Protein 6OX6 (pdb70)

Radius of gyration: 18.78 Å; Cα contacts (8 Å, |Δi|>4): 541; chains: 2; bounding box: 43×41×44 Å

Organism: Pseudomonas aeruginosa (strain ATCC 15692 / DSM 22644 / CIP 104116 / JCM 14847 / LMG 12228 / 1C / PRS 101 / PAO1) (NCBI:txid208964)

Solvent-accessible surface area: 13147 Å² total

B-factor: mean 42.9, std 16.37, range [13.03, 115.98]

Structure (mmCIF, N/CA/C/O backbone):
data_6OX6
#
_entry.id   6OX6
#
_cell.length_a   66.631
_cell.length_b   66.631
_cell.length_c   148.307
_cell.angle_alpha   90.000
_cell.angle_beta   90.000
_cell.angle_gamma   90.000
#
_symmetry.space_group_name_H-M   'P 43 21 2'
#
loop_
_entity.id
_entity.type
_entity.pdbx_description
1 polymer Tas1
2 polymer PA14_01140
3 non-polymer 'ACETATE ION'
4 water water
#
loop_
_atom_site.group_PDB
_atom_site.id
_atom_site.type_symbol
_atom_site.label_atom_id
_atom_site.label_alt_id
_atom_site.label_comp_id
_atom_site.label_asym_id
_atom_site.label_entity_id
_atom_site.label_seq_id
_atom_site.pdbx_PDB_ins_code
_atom_site.Cartn_x
_atom_site.Cartn_y
_atom_site.Cartn_z
_atom_site.occupancy
_atom_site.B_iso_or_equiv
_atom_site.auth_seq_id
_atom_site.auth_comp_id
_atom_site.auth_asym_id
_atom_site.auth_atom_id
_atom_site.pdbx_PDB_model_num
ATOM 1 N N . THR A 1 243 ? 15.43300 56.09300 84.19300 1.000 91.97950 243 THR A N 1
ATOM 2 C CA . THR A 1 243 ? 16.79200 55.76200 83.77300 1.000 90.74375 243 THR A CA 1
ATOM 3 C C . THR A 1 243 ? 17.09300 54.25700 83.88800 1.000 88.23670 243 THR A C 1
ATOM 4 O O . THR A 1 243 ? 17.04700 53.68700 84.97200 1.000 87.88473 243 THR A O 1
ATOM 8 N N . GLN A 1 244 ? 17.33900 53.61300 82.75500 1.000 87.07586 244 GLN A N 1
ATOM 9 C CA . GLN A 1 244 ? 17.52800 52.16400 82.73400 1.000 86.01626 244 GLN A CA 1
ATOM 10 C C . GLN A 1 244 ? 18.86300 51.56600 83.17600 1.000 80.55689 244 GLN A C 1
ATOM 11 O O . GLN A 1 244 ? 19.90100 51.80500 82.55800 1.000 82.26638 244 GLN A O 1
ATOM 17 N N . VAL A 1 245 ? 18.82000 50.78500 84.25400 1.000 74.50880 245 VAL A N 1
ATOM 18 C CA . VAL A 1 245 ? 20.01000 50.06000 84.72000 1.000 70.79552 245 VAL A CA 1
ATOM 19 C C . VAL A 1 245 ? 20.51100 49.17000 83.58600 1.000 70.35053 245 VAL A C 1
ATOM 20 O O . VAL A 1 245 ? 19.69200 48.50400 82.92600 1.000 71.86365 245 VAL A O 1
ATOM 24 N N . PRO A 1 246 ? 21.80200 49.15600 83.27000 1.000 67.97138 246 PRO A N 1
ATOM 25 C CA . PRO A 1 246 ? 22.27300 48.28100 82.19200 1.000 64.44709 246 PRO A CA 1
ATOM 26 C C . PRO A 1 246 ? 22.39300 46.84700 82.68100 1.000 60.38230 246 PRO A C 1
ATOM 27 O O . PRO A 1 246 ? 22.61500 46.58100 83.86200 1.000 59.74359 246 PRO A O 1
ATOM 31 N N . LYS A 1 247 ? 22.21700 45.91600 81.74600 1.000 60.03500 247 LYS A N 1
ATOM 32 C CA . LYS A 1 247 ? 22.30900 44.50200 82.08400 1.000 61.15829 247 LYS A CA 1
ATOM 33 C C . LYS A 1 247 ? 23.71700 44.17300 82.55900 1.000 58.70906 247 LYS A C 1
ATOM 34 O O . LYS A 1 247 ? 24.70400 44.54100 81.91700 1.000 61.28988 247 LYS A O 1
ATOM 40 N N . GLY A 1 248 ? 23.81400 43.48000 83.68400 1.000 53.53168 248 GLY A N 1
ATOM 41 C CA . GLY A 1 248 ? 25.11000 43.17000 84.24200 1.000 52.97894 248 GLY A CA 1
ATOM 42 C C . GLY A 1 248 ? 25.81300 44.34000 84.88700 1.000 52.01209 248 GLY A C 1
ATOM 43 O O . GLY A 1 248 ? 26.98900 44.21200 85.24600 1.000 50.96793 248 GLY A O 1
ATOM 44 N N . PHE A 1 249 ? 25.11500 45.46000 85.09100 1.000 52.65401 249 PHE A N 1
ATOM 45 C CA . PHE A 1 249 ? 25.77100 46.66600 85.58700 1.000 51.81704 249 PHE A CA 1
ATOM 46 C C . PHE A 1 249 ? 26.41100 46.44800 86.94400 1.000 52.70373 249 PHE A C 1
ATOM 47 O O . PHE A 1 249 ? 27.58000 46.79200 87.15000 1.000 48.81716 249 PHE A O 1
ATOM 55 N N . GLU A 1 250 ? 25.64900 45.89100 87.89800 1.000 57.57126 250 GLU A N 1
ATOM 56 C CA A GLU A 1 250 ? 26.16000 45.77000 89.26000 0.500 55.61542 250 GLU A CA 1
ATOM 57 C CA B GLU A 1 250 ? 26.14600 45.76100 89.26300 0.500 55.63013 250 GLU A CA 1
ATOM 58 C C . GLU A 1 250 ? 27.31700 44.79100 89.34000 1.000 55.35227 250 GLU A C 1
ATOM 59 O O . GLU A 1 250 ? 28.23600 44.98400 90.14400 1.000 54.15112 250 GLU A O 1
ATOM 70 N N . LYS A 1 251 ? 27.30000 43.74200 88.52000 1.000 57.66307 251 LYS A N 1
ATOM 71 C CA . LYS A 1 251 ? 28.43700 42.83400 88.49300 1.000 58.89084 251 LYS A CA 1
ATOM 72 C C . LYS A 1 251 ? 29.71500 43.57100 88.09600 1.000 58.94068 251 LYS A C 1
ATOM 73 O O . LYS A 1 251 ? 30.76900 43.37200 88.70700 1.000 58.69844 251 LYS A O 1
ATOM 79 N N . VAL A 1 252 ? 29.64500 44.44300 87.08900 1.000 58.21700 252 VAL A N 1
ATOM 80 C CA . VAL A 1 252 ? 30.83500 45.20300 86.71900 1.000 48.10082 252 VAL A CA 1
ATOM 81 C C . VAL A 1 252 ? 31.17500 46.22100 87.80000 1.000 52.57676 252 VAL A C 1
ATOM 82 O O . VAL A 1 252 ? 32.33300 46.33300 88.22500 1.000 53.62889 252 VAL A O 1
ATOM 86 N N . TYR A 1 253 ? 30.16900 46.96000 88.28100 1.000 50.49707 253 TYR A N 1
ATOM 87 C CA . TYR A 1 253 ? 30.41800 48.04700 89.23000 1.000 51.05872 253 TYR A CA 1
ATOM 88 C C . TYR A 1 253 ? 31.15300 47.57500 90.48300 1.000 52.65052 253 TYR A C 1
ATOM 89 O O . TYR A 1 253 ? 31.96800 48.32700 91.03600 1.000 50.60591 253 TYR A O 1
ATOM 98 N N . GLY A 1 254 ? 30.91400 46.32900 90.92600 1.000 53.97445 254 GLY A N 1
ATOM 99 C CA . GLY A 1 254 ? 31.50100 45.85700 92.16900 1.000 50.90702 254 GLY A CA 1
ATOM 100 C C . GLY A 1 254 ? 32.98500 45.56200 92.09400 1.000 55.20321 254 GLY A C 1
ATOM 101 O O . GLY A 1 254 ? 33.64600 45.46200 93.14000 1.000 49.12044 254 GLY A O 1
ATOM 102 N N . LYS A 1 255 ? 33.53100 45.42000 90.88200 1.000 49.17454 255 LYS A N 1
ATOM 103 C CA . LYS A 1 255 ? 34.97400 45.26700 90.77700 1.000 52.32590 255 LYS A CA 1
ATOM 104 C C . LYS A 1 255 ? 35.70600 46.60100 90.80200 1.000 51.03232 255 LYS A C 1
ATOM 105 O O . LYS A 1 255 ? 36.94400 46.61400 90.82800 1.000 52.34675 255 LYS A O 1
ATOM 111 N N . ALA A 1 256 ? 34.98500 47.71500 90.81500 1.000 52.55314 256 ALA A N 1
ATOM 112 C CA . ALA A 1 256 ? 35.61900 49.02200 90.63800 1.000 51.08774 256 ALA A CA 1
ATOM 113 C C . ALA A 1 256 ? 36.51600 49.39100 91.82100 1.000 51.37576 256 ALA A C 1
ATOM 114 O O . ALA A 1 256 ? 37.63300 49.88300 91.60000 1.000 49.10181 256 ALA A O 1
ATOM 116 N N . PRO A 1 257 ? 36.09900 49.15500 93.08500 1.000 54.30620 257 PRO A N 1
ATOM 117 C CA . PRO A 1 257 ? 37.04500 49.36100 94.20000 1.000 51.61529 257 PRO A CA 1
ATOM 118 C C . PRO A 1 257 ? 38.34600 48.57800 94.06700 1.000 50.55509 257 PRO A C 1
ATOM 119 O O . PRO A 1 257 ? 39.42200 49.13100 94.32700 1.000 49.27962 257 PRO A O 1
ATOM 123 N N . ALA A 1 258 ? 38.28800 47.30700 93.66300 1.000 52.47492 258 ALA A N 1
ATOM 124 C CA . ALA A 1 258 ? 39.52500 46.55200 93.49300 1.000 54.54724 258 ALA A CA 1
ATOM 125 C C . ALA A 1 258 ? 40.33100 47.06400 92.30200 1.000 56.12312 258 ALA A C 1
ATOM 126 O O . ALA A 1 258 ? 41.56900 47.06100 92.33500 1.000 57.22166 258 ALA A O 1
ATOM 128 N N . ALA A 1 259 ? 39.65700 47.47800 91.22500 1.000 55.41212 259 ALA A N 1
ATOM 129 C CA . ALA A 1 259 ? 40.40800 48.05200 90.11000 1.000 55.71403 259 ALA A CA 1
ATOM 130 C C . ALA A 1 259 ? 41.06300 49.36100 90.53000 1.000 46.23961 259 ALA A C 1
ATOM 131 O O . ALA A 1 259 ? 42.22700 49.62100 90.19200 1.000 46.08102 259 ALA A O 1
ATOM 133 N N . LYS A 1 260 ? 40.35800 50.15400 91.34500 1.000 52.63006 260 LYS A N 1
ATOM 134 C CA . LYS A 1 260 ? 40.92500 51.40700 91.83100 1.000 46.36308 260 LYS A CA 1
ATOM 135 C C . LYS A 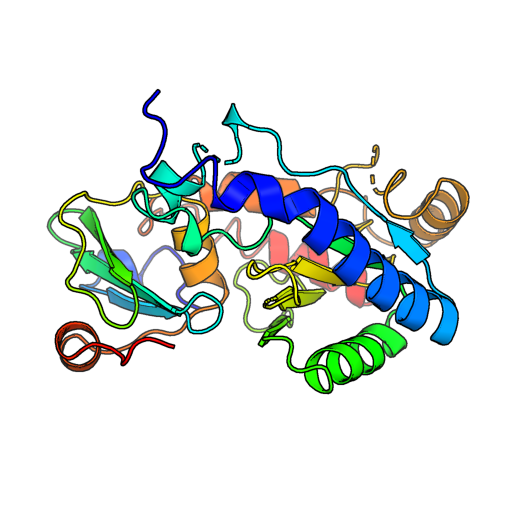1 260 ? 42.20800 51.15400 92.60800 1.000 49.92016 260 LYS A C 1
ATOM 136 O O . LYS A 1 260 ? 43.26000 51.73000 92.30300 1.000 46.68399 260 LYS A O 1
ATOM 142 N N . ALA A 1 261 ? 42.14800 50.25500 93.60000 1.000 49.85531 261 ALA A N 1
ATOM 143 C CA . ALA A 1 261 ? 43.33600 49.93100 94.37700 1.000 50.81282 261 ALA A CA 1
ATOM 144 C C . ALA A 1 261 ? 44.47400 49.51200 93.46600 1.000 50.50687 261 ALA A C 1
ATOM 145 O O . ALA A 1 261 ? 45.61900 49.94100 93.64400 1.000 53.03729 261 ALA A O 1
ATOM 147 N N . GLU A 1 262 ? 44.17000 48.69500 92.45900 1.000 47.67970 262 GLU A N 1
ATOM 148 C CA . GLU A 1 262 ? 45.21000 48.22800 91.55600 1.000 50.20921 262 GLU A CA 1
ATOM 149 C C . GLU A 1 262 ? 45.81700 49.37600 90.74900 1.000 50.41224 262 GLU A C 1
ATOM 150 O O . GLU A 1 262 ? 47.04300 49.53200 90.70600 1.000 49.81962 262 GLU A O 1
ATOM 156 N N . ILE A 1 263 ? 44.98400 50.19500 90.09200 1.000 49.87671 263 ILE A N 1
ATOM 157 C CA . ILE A 1 263 ? 45.58600 51.25500 89.28600 1.000 45.62246 263 ILE A CA 1
ATOM 158 C C . ILE A 1 263 ? 46.22000 52.32100 90.18000 1.000 53.40608 263 ILE A C 1
ATOM 159 O O . ILE A 1 263 ? 47.23200 52.93400 89.80200 1.000 49.43217 263 ILE A O 1
ATOM 164 N N . ASP A 1 264 ? 45.66000 52.55300 91.37800 1.000 52.72282 264 ASP A N 1
ATOM 165 C CA . ASP A 1 264 ? 46.27500 53.51200 92.29900 1.000 54.29597 264 ASP A CA 1
ATOM 166 C C . ASP A 1 264 ? 47.63300 53.03200 92.80000 1.000 51.66924 264 ASP A C 1
ATOM 167 O O . ASP A 1 264 ? 48.54300 53.84700 92.99600 1.000 49.34885 264 ASP A O 1
ATOM 172 N N . ALA A 1 265 ? 47.80200 51.72300 92.99900 1.000 51.73692 265 ALA A N 1
ATOM 173 C CA . ALA A 1 265 ? 49.10300 51.21700 93.42100 1.000 55.32947 265 ALA A CA 1
ATOM 174 C C . ALA A 1 265 ? 50.15800 51.44300 92.33800 1.000 55.75435 265 ALA A C 1
ATOM 175 O O . ALA A 1 265 ? 51.24700 51.96200 92.61600 1.000 57.99680 265 ALA A O 1
ATOM 177 N N . VAL A 1 266 ? 49.84500 51.09200 91.08300 1.000 53.00834 266 VAL A N 1
ATOM 178 C CA . VAL A 1 266 ? 50.82800 51.29000 90.01800 1.000 51.45877 266 VAL A CA 1
ATOM 179 C C . VAL A 1 266 ? 51.03900 52.77900 89.74600 1.000 50.20087 266 VAL A C 1
ATOM 180 O O . VAL A 1 266 ? 52.16400 53.22400 89.48300 1.000 46.97251 266 VAL A O 1
ATOM 184 N N . ALA A 1 267 ? 49.97000 53.57500 89.80800 1.000 49.61835 267 ALA A N 1
ATOM 185 C CA . ALA A 1 267 ? 50.13600 55.01100 89.62000 1.000 50.26210 267 ALA A CA 1
ATOM 186 C C . ALA A 1 267 ? 51.12500 55.59200 90.63100 1.000 51.15492 267 ALA A C 1
ATOM 187 O O . ALA A 1 267 ? 52.05800 56.31900 90.25300 1.000 50.71496 267 ALA A O 1
ATOM 189 N N . ASP A 1 268 ? 50.96100 55.27900 91.92200 1.000 53.34688 268 ASP A N 1
ATOM 190 C CA . ASP A 1 268 ? 51.84500 55.94600 92.87800 1.000 58.99148 268 ASP A CA 1
ATOM 191 C C . ASP A 1 268 ? 53.26200 55.39600 92.82400 1.000 55.51011 268 ASP A C 1
ATOM 192 O O . ASP A 1 268 ? 54.21700 56.15300 93.04700 1.000 55.52109 268 ASP A O 1
ATOM 197 N N . GLY A 1 269 ? 53.42400 54.12000 92.47500 1.000 56.04801 269 GLY A N 1
ATOM 198 C CA . GLY A 1 269 ? 54.73200 53.61700 92.11100 1.000 55.87255 269 GLY A CA 1
ATOM 199 C C . GLY A 1 269 ? 55.38400 54.50000 91.06900 1.000 53.30459 269 GLY A C 1
ATOM 200 O O . GLY A 1 269 ? 56.41400 55.13200 91.33000 1.000 54.71335 269 GLY A O 1
ATOM 201 N N . LEU A 1 270 ? 54.77200 54.58300 89.88600 1.000 51.60287 270 LEU A N 1
ATOM 202 C CA . LEU A 1 270 ? 55.38700 55.34700 88.80900 1.000 51.17785 270 LEU A CA 1
ATOM 203 C C . LEU A 1 270 ? 55.49200 56.82400 89.14700 1.000 48.96396 270 LEU A C 1
ATOM 204 O O . LEU A 1 270 ? 56.45000 57.48500 88.72200 1.000 49.92034 270 LEU A O 1
ATOM 209 N N . ALA A 1 271 ? 54.51900 57.37400 89.88100 1.000 48.37312 271 ALA A N 1
ATOM 210 C CA . ALA A 1 271 ? 54.60600 58.79500 90.21100 1.000 53.50450 271 ALA A CA 1
ATOM 211 C C . ALA A 1 271 ? 55.78800 59.06300 91.13000 1.000 55.44087 271 ALA A C 1
ATOM 212 O O . ALA A 1 271 ? 56.61300 59.94400 90.86300 1.000 55.35607 271 ALA A O 1
ATOM 214 N N . ALA A 1 272 ? 55.90100 58.28600 92.20900 1.000 60.42636 272 ALA A N 1
ATOM 215 C CA . ALA A 1 272 ? 57.01300 58.46200 93.13500 1.000 61.12311 272 ALA A CA 1
ATOM 216 C C . ALA A 1 272 ? 58.36300 58.08900 92.52400 1.000 59.80295 272 ALA A C 1
ATOM 217 O O . ALA A 1 272 ? 59.39200 58.47400 93.07900 1.000 62.05903 272 ALA A O 1
ATOM 219 N N . LYS A 1 273 ? 58.37800 57.38900 91.38600 1.000 62.73570 273 LYS A N 1
ATOM 220 C CA . LYS A 1 273 ? 59.62200 57.06700 90.68700 1.000 64.47994 273 LYS A CA 1
ATOM 221 C C . LYS A 1 273 ? 60.24900 58.29000 90.02100 1.000 63.94145 273 LYS A C 1
ATOM 222 O O . LYS A 1 273 ? 61.47700 58.44900 90.03800 1.000 62.41814 273 LYS A O 1
ATOM 228 N N . HIS A 1 274 ? 59.43500 59.15200 89.39700 1.000 63.19528 274 HIS A N 1
ATOM 229 C CA . HIS A 1 274 ? 59.94700 60.24200 88.57500 1.000 63.25652 274 HIS A CA 1
ATOM 230 C C . HIS A 1 274 ? 59.70000 61.60700 89.18700 1.000 65.83786 274 HIS A C 1
ATOM 231 O O . HIS A 1 274 ? 59.76200 62.61900 88.47500 1.000 66.79162 274 HIS A O 1
ATOM 238 N N . GLY A 1 275 ? 59.40000 61.65300 90.47900 1.000 65.07043 275 GLY A N 1
ATOM 239 C CA . GLY A 1 275 ? 59.28700 62.91900 91.16900 1.000 67.07896 275 GLY A CA 1
ATOM 240 C C . GLY A 1 275 ? 57.94900 63.59500 91.01600 1.000 65.39063 275 GLY A C 1
ATOM 241 O O . GLY A 1 275 ? 57.88000 64.82500 91.06100 1.000 68.30509 275 GLY A O 1
ATOM 242 N N . GLY A 1 276 ? 56.87800 62.82600 90.84700 1.000 62.05640 276 GLY A N 1
ATOM 243 C CA . GLY A 1 276 ? 55.58000 63.41100 90.60000 1.000 60.87299 276 GLY A CA 1
ATOM 244 C C . GLY A 1 276 ? 54.51600 63.08600 91.62200 1.000 60.72924 276 GLY A C 1
ATOM 245 O O . GLY A 1 276 ? 54.81200 62.64900 92.73700 1.000 62.68596 276 GLY A O 1
ATOM 246 N N . ARG A 1 277 ? 53.26800 63.35900 91.26800 1.000 58.61221 277 ARG A N 1
ATOM 247 C CA . ARG A 1 277 ? 52.16200 63.11400 92.17900 1.000 59.78162 277 ARG A CA 1
ATOM 248 C C . ARG A 1 277 ? 51.02900 62.37500 91.49200 1.000 52.70076 277 ARG A C 1
ATOM 249 O O . ARG A 1 277 ? 50.93300 62.35700 90.26500 1.000 48.23158 277 ARG A O 1
ATOM 257 N N . VAL A 1 278 ? 50.18000 61.73600 92.29000 1.000 50.65054 278 VAL A N 1
ATOM 258 C CA . VAL A 1 278 ? 49.05800 60.97700 91.75200 1.000 49.05825 278 VAL A CA 1
ATOM 259 C C . VAL A 1 278 ? 47.85600 61.67600 92.37100 1.000 52.33644 278 VAL A C 1
ATOM 260 O O . VAL A 1 278 ? 47.77000 61.82700 93.59000 1.000 53.34500 278 VAL A O 1
ATOM 264 N N . ALA A 1 279 ? 46.92800 62.10200 91.52100 1.000 51.41765 279 ALA A N 1
ATOM 265 C CA . ALA A 1 279 ? 45.62700 62.58700 91.95400 1.000 49.15398 279 ALA A CA 1
ATOM 266 C C . ALA A 1 279 ? 44.68400 61.39800 91.84600 1.000 47.99943 279 ALA A C 1
ATOM 267 O O . ALA A 1 279 ? 44.25600 61.02400 90.74900 1.000 46.09659 279 ALA A O 1
ATOM 269 N N . LYS A 1 280 ? 44.40600 60.77300 92.98700 1.000 53.82437 280 LYS A N 1
ATOM 270 C CA . LYS A 1 280 ? 43.44900 59.68300 93.04600 1.000 49.37033 280 LYS A CA 1
ATOM 271 C C . LYS A 1 280 ? 42.04100 60.25100 93.11500 1.000 49.54278 280 LYS A C 1
ATOM 272 O O . LYS A 1 280 ? 41.83000 61.37500 93.56300 1.000 66.19301 280 LYS A O 1
ATOM 278 N N . ALA A 1 281 ? 41.07500 59.46500 92.67400 1.000 48.61716 281 ALA A N 1
ATOM 279 C CA . ALA A 1 281 ? 39.68900 59.89600 92.60400 1.000 58.54452 281 ALA A CA 1
ATOM 280 C C . ALA A 1 281 ? 38.81200 58.74700 93.07200 1.000 56.42701 281 ALA A C 1
ATOM 281 O O . ALA A 1 281 ? 39.22300 57.58800 93.00300 1.000 53.32692 281 ALA A O 1
ATOM 283 N N . PRO A 1 282 ? 37.59800 59.03300 93.54200 1.000 56.33992 282 PRO A N 1
ATOM 284 C CA . PRO A 1 282 ? 36.68200 57.94500 93.90200 1.000 55.90120 282 PRO A CA 1
ATOM 285 C C . PRO A 1 282 ? 36.12900 57.26600 92.65300 1.000 53.63520 282 PRO A C 1
ATOM 286 O O . PRO A 1 282 ? 36.29900 57.72600 91.51900 1.000 47.91145 282 PRO A O 1
ATOM 290 N N . ILE A 1 283 ? 35.44700 56.14700 92.89400 1.000 49.85088 283 ILE A N 1
ATOM 291 C CA . ILE A 1 283 ? 34.78500 55.39600 91.83600 1.000 60.42120 283 ILE A CA 1
ATOM 292 C C . ILE A 1 283 ? 33.73100 56.27600 91.17700 1.000 52.02876 283 ILE A C 1
ATOM 293 O O . ILE A 1 283 ? 33.09100 57.10000 91.83800 1.000 49.82618 283 ILE A O 1
ATOM 298 N N . LYS A 1 284 ? 33.56700 56.13800 89.86000 1.000 48.40883 284 LYS A N 1
ATOM 299 C CA . LYS A 1 284 ? 32.55400 56.92700 89.16600 1.000 52.32122 284 LYS A CA 1
ATOM 300 C C . LYS A 1 284 ? 31.20100 56.73800 89.84100 1.000 58.33856 284 LYS A C 1
ATOM 301 O O . LYS A 1 284 ? 30.83700 55.62500 90.21900 1.000 47.54787 284 LYS A O 1
ATOM 307 N N . SER A 1 285 ? 30.45600 57.83100 90.00500 1.000 47.47372 285 SER A N 1
ATOM 308 C CA . SER A 1 285 ? 29.16100 57.72400 90.66700 1.000 52.65982 285 SER A CA 1
ATOM 309 C C . SER A 1 285 ? 28.21800 56.86000 89.84800 1.000 51.27150 285 SER A C 1
ATOM 310 O O . SER A 1 285 ? 28.30900 56.79800 88.61400 1.000 46.71431 285 SER A O 1
ATOM 313 N N . ARG A 1 286 ? 27.28100 56.22300 90.55800 1.000 50.56749 286 ARG A N 1
ATOM 314 C CA . ARG A 1 286 ? 26.38300 55.23800 89.96600 1.000 50.38263 286 ARG A CA 1
ATOM 315 C C . ARG A 1 286 ? 25.60000 55.81300 88.78600 1.000 49.16698 286 ARG A C 1
ATOM 316 O O . ARG A 1 286 ? 25.63300 55.25900 87.68200 1.000 47.53619 286 ARG A O 1
ATOM 324 N N . GLU A 1 287 ? 24.86900 56.91400 89.01000 1.000 50.19077 287 GLU A N 1
ATOM 325 C CA . GLU A 1 287 ? 24.02000 57.46800 87.95500 1.000 53.36967 287 GLU A CA 1
ATOM 326 C C . GLU A 1 287 ? 24.83800 57.85700 86.73900 1.000 51.01172 287 GLU A C 1
ATOM 327 O O . GLU A 1 287 ? 24.41500 57.64300 85.59500 1.000 53.05516 287 GLU A O 1
ATOM 333 N N . ARG A 1 288 ? 25.99800 58.46200 86.96300 1.000 46.34177 288 ARG A N 1
ATOM 334 C CA . ARG A 1 288 ? 26.79200 58.91500 85.83100 1.000 45.28394 288 ARG A CA 1
ATOM 335 C C . ARG A 1 288 ? 27.38700 57.72500 85.09600 1.000 46.44574 288 ARG A C 1
ATOM 336 O O . ARG A 1 288 ? 27.41100 57.70100 83.86000 1.000 43.77413 288 ARG A O 1
ATOM 344 N N . ALA A 1 289 ? 27.84000 56.72100 85.84900 1.000 43.25589 289 ALA A N 1
ATOM 345 C CA . ALA A 1 289 ? 28.35100 55.50000 85.24800 1.000 45.61354 289 ALA A CA 1
ATOM 346 C C . ALA A 1 289 ? 27.29200 54.86900 84.36000 1.000 47.14243 289 ALA A C 1
ATOM 347 O O . ALA A 1 289 ? 27.56800 54.50100 83.21700 1.000 44.94813 289 ALA A O 1
ATOM 357 N N . GLN A 1 291 ? 24.60700 56.34000 82.98900 1.000 42.56682 291 GLN A N 1
ATOM 358 C CA . GLN A 1 291 ? 24.29900 57.22600 81.87500 1.000 45.05562 291 GLN A CA 1
ATOM 359 C C . GLN A 1 291 ? 25.37600 57.10800 80.80100 1.000 40.94367 291 GLN A C 1
ATOM 360 O O . GLN A 1 291 ? 25.07500 57.10800 79.60700 1.000 39.13982 291 GLN A O 1
ATOM 366 N N . LYS A 1 292 ? 26.63200 57.00800 81.22900 1.000 39.23115 292 LYS A N 1
ATOM 367 C CA . LYS A 1 292 ? 27.74900 56.88100 80.28700 1.000 37.97216 292 LYS A CA 1
ATOM 368 C C . LYS A 1 292 ? 27.73900 55.52100 79.59000 1.000 37.21556 292 LYS A C 1
ATOM 369 O O . LYS A 1 292 ? 27.98700 55.43000 78.37700 1.000 38.99234 292 LYS A O 1
ATOM 375 N N . ILE A 1 293 ? 27.44400 54.45000 80.32900 1.000 38.12472 293 ILE A N 1
ATOM 376 C CA . ILE A 1 293 ? 27.30100 53.13400 79.69900 1.000 38.57643 293 ILE A CA 1
ATOM 377 C C . ILE A 1 293 ? 26.19100 53.15000 78.66200 1.000 38.14078 293 ILE A C 1
ATOM 378 O O . ILE A 1 293 ? 26.34400 52.60600 77.56000 1.000 37.55514 293 ILE A O 1
ATOM 383 N N . ASN A 1 294 ? 25.03800 53.73300 79.01500 1.000 39.09701 294 ASN A N 1
ATOM 384 C CA . ASN A 1 294 ? 23.90600 53.74800 78.09600 1.000 39.43097 294 ASN A CA 1
ATOM 385 C C . ASN A 1 294 ? 24.15700 54.63400 76.87500 1.000 49.26383 294 ASN A C 1
ATOM 386 O O . ASN A 1 294 ? 23.73400 54.28400 75.76500 1.000 45.63007 294 ASN A O 1
ATOM 391 N N . ASN A 1 295 ? 24.81400 55.79200 77.05300 1.000 37.74923 295 ASN A N 1
ATOM 392 C CA . ASN A 1 295 ? 24.99200 56.74500 75.96000 1.000 41.46629 295 ASN A CA 1
ATOM 393 C C . ASN A 1 295 ? 26.22400 56.45600 75.10900 1.000 41.98101 295 ASN A C 1
ATOM 394 O O . ASN A 1 295 ? 26.12300 56.36600 73.88200 1.000 40.81173 295 ASN A O 1
ATOM 399 N N . ASP A 1 296 ? 27.39900 56.37300 75.73400 1.000 35.24068 296 ASP A N 1
ATOM 400 C CA . ASP A 1 296 ? 28.59900 56.08600 74.96100 1.000 34.27265 296 ASP A CA 1
ATOM 401 C C . ASP A 1 296 ? 28.63000 54.65400 74.46200 1.000 35.83359 296 ASP A C 1
ATOM 402 O O . ASP A 1 296 ? 29.06600 54.39700 73.32900 1.000 34.81041 296 ASP A O 1
ATOM 407 N N . TYR A 1 297 ? 28.20100 53.70800 75.29800 1.000 33.62906 297 TYR A N 1
ATOM 408 C CA . TYR A 1 297 ? 28.47000 52.30700 75.03800 1.000 30.91441 297 TYR A CA 1
ATOM 409 C C . TYR A 1 297 ? 27.21500 51.50300 74.76300 1.000 31.80314 297 TYR A C 1
ATOM 410 O O . TYR A 1 297 ? 27.27800 50.26500 74.77700 1.000 32.49139 297 TYR A O 1
ATOM 419 N N . LYS A 1 298 ? 26.09100 52.17400 74.50800 1.000 32.66890 298 LYS A N 1
ATOM 420 C CA . LYS A 1 298 ? 24.82800 51.53900 74.10500 1.000 33.84321 298 LYS A CA 1
ATOM 421 C C . LYS A 1 298 ? 24.39900 50.43200 75.06400 1.000 35.59161 298 LYS A C 1
ATOM 422 O O . LYS A 1 298 ? 23.86200 49.40700 74.64700 1.000 39.42217 298 LYS A O 1
ATOM 428 N N . GLY A 1 299 ? 24.64300 50.63900 76.35900 1.000 35.08360 299 GLY A N 1
ATOM 429 C CA . GLY A 1 299 ? 24.13800 49.76900 77.40400 1.000 41.63186 299 GLY A CA 1
ATOM 430 C C . GLY A 1 299 ? 25.02400 48.60300 77.78900 1.000 43.79166 299 GLY A C 1
ATOM 431 O O . GLY A 1 299 ? 24.63400 47.81000 78.66200 1.000 46.29473 299 GLY A O 1
ATOM 432 N N . ASP A 1 300 ? 26.19900 48.45800 77.17500 1.000 41.67776 300 ASP A N 1
ATOM 433 C CA . ASP A 1 300 ? 27.11300 47.39800 77.57200 1.000 44.02057 300 ASP A CA 1
ATOM 434 C C . ASP A 1 300 ? 28.01300 47.91900 78.67300 1.000 42.37946 300 ASP A C 1
ATOM 435 O O . ASP A 1 300 ? 28.88300 48.75700 78.39900 1.000 44.36461 300 ASP A O 1
ATOM 440 N N . PRO A 1 301 ? 27.88900 47.42000 79.90700 1.000 42.92844 301 PRO A N 1
ATOM 441 C CA . PRO A 1 301 ? 28.74300 47.90500 80.99800 1.000 39.30321 301 PRO A CA 1
ATOM 442 C C . PRO A 1 301 ? 30.15600 47.36900 80.93300 1.000 39.07763 301 PRO A C 1
ATOM 443 O O . PRO A 1 301 ? 31.03900 47.89100 81.62600 1.000 38.88494 301 PRO A O 1
ATOM 447 N N . THR A 1 302 ? 30.42000 46.33600 80.14100 1.000 39.85616 302 THR A N 1
ATOM 448 C CA . THR A 1 302 ? 31.80100 45.88200 80.10600 1.000 41.59101 302 THR A CA 1
ATOM 449 C C . THR A 1 302 ? 32.68000 46.77500 79.24400 1.000 42.04012 302 THR A C 1
ATOM 450 O O . THR A 1 302 ? 33.90400 46.57400 79.22000 1.000 42.04655 302 THR A O 1
ATOM 454 N N . LYS A 1 303 ? 32.09100 47.76100 78.55200 1.000 42.66181 303 LYS A N 1
ATOM 455 C CA . LYS A 1 303 ? 32.83900 48.65500 77.67400 1.000 38.20544 303 LYS A CA 1
ATOM 456 C C . LYS A 1 303 ? 33.32700 49.91700 78.36700 1.000 41.36010 303 LYS A C 1
ATOM 457 O O . LYS A 1 303 ? 34.15700 50.63400 77.78900 1.000 39.52651 303 LYS A O 1
ATOM 463 N N . ILE A 1 304 ? 32.82800 50.23500 79.57300 1.000 37.08915 304 ILE A N 1
ATOM 464 C CA . ILE A 1 304 ? 33.23100 51.48100 80.21900 1.000 35.24921 304 ILE A CA 1
ATOM 465 C C . ILE A 1 304 ? 34.59500 51.29200 80.86900 1.000 34.83678 304 ILE A C 1
ATOM 466 O O . ILE A 1 304 ? 34.86800 50.26700 81.50900 1.000 32.98790 304 ILE A O 1
ATOM 471 N N . LYS A 1 305 ? 35.46200 52.29500 80.72400 1.000 31.19558 305 LYS A N 1
ATOM 472 C CA . LYS A 1 305 ? 36.86400 52.13700 81.07700 1.000 35.70401 305 LYS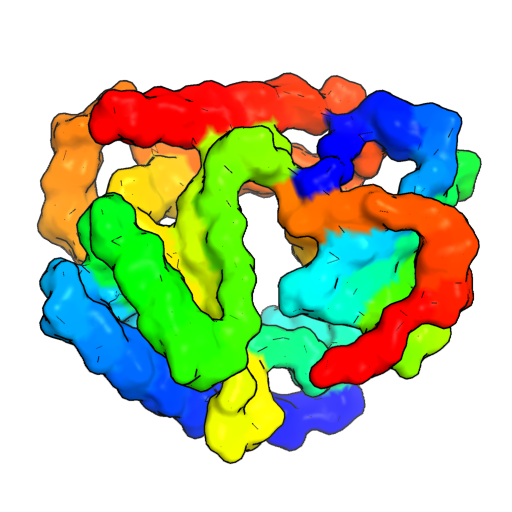 A CA 1
ATOM 473 C C . LYS A 1 305 ? 37.33800 53.06900 82.18900 1.000 35.53837 305 LYS A C 1
ATOM 474 O O . LYS A 1 305 ? 38.49700 52.95600 82.61600 1.000 34.26682 305 LYS A O 1
ATOM 480 N N . ASP A 1 306 ? 36.48800 53.96500 82.68900 1.000 31.65212 306 ASP A N 1
ATOM 481 C CA . ASP A 1 306 ? 36.92700 54.94700 83.67300 1.000 36.47016 306 ASP A CA 1
ATOM 482 C C . ASP A 1 306 ? 36.11000 54.87200 84.95300 1.000 39.51061 306 ASP A C 1
ATOM 483 O O . ASP A 1 306 ? 35.99500 55.86000 85.67900 1.000 41.23329 306 ASP A O 1
ATOM 488 N N . LEU A 1 307 ? 35.54300 53.70400 85.25600 1.000 42.47247 307 LEU A N 1
ATOM 489 C CA . LEU A 1 307 ? 34.95000 53.52200 86.57700 1.000 41.67499 307 LEU A CA 1
ATOM 490 C C . LEU A 1 307 ? 35.97600 53.81600 87.66800 1.000 40.46335 307 LEU A C 1
ATOM 491 O O . LEU A 1 307 ? 35.70200 54.56000 88.61900 1.000 41.46497 307 LEU A O 1
ATOM 496 N N . ALA A 1 308 ? 37.17100 53.26500 87.52400 1.000 37.99957 308 ALA A N 1
ATOM 497 C CA . ALA A 1 308 ? 38.32400 53.61000 88.33700 1.000 37.37898 308 ALA A CA 1
ATOM 498 C C . ALA A 1 308 ? 39.26200 54.45300 87.49200 1.000 37.96442 308 ALA A C 1
ATOM 499 O O . ALA A 1 308 ? 39.51000 54.13700 86.31600 1.000 36.38588 308 ALA A O 1
ATOM 501 N N . ARG A 1 309 ? 39.79400 55.52000 88.08200 1.000 35.92342 309 ARG A N 1
ATOM 502 C CA . ARG A 1 309 ? 40.66100 56.37700 87.29100 1.000 36.75913 309 ARG A CA 1
ATOM 503 C C . ARG A 1 309 ? 41.56600 57.18000 88.20400 1.000 40.10316 309 ARG A C 1
ATOM 504 O O . ARG A 1 309 ? 41.23000 57.43500 89.36000 1.000 41.16187 309 ARG A O 1
ATOM 512 N N . ASN A 1 310 ? 42.71700 57.58900 87.67500 1.000 32.42115 310 ASN A N 1
ATOM 513 C CA . ASN A 1 310 ? 43.52500 58.57800 88.37000 1.000 36.53764 310 ASN A CA 1
ATOM 514 C C . ASN A 1 310 ? 44.37100 59.33200 87.35300 1.000 33.35625 310 ASN A C 1
ATOM 515 O O . ASN A 1 310 ? 44.30000 59.09300 86.14500 1.000 30.82288 310 ASN A O 1
ATOM 520 N N . THR A 1 311 ? 45.13600 60.28300 87.84900 1.000 34.74000 311 THR A N 1
ATOM 521 C CA . THR A 1 311 ? 45.99100 61.12400 87.03000 1.000 38.63621 311 THR A CA 1
ATOM 522 C C . THR A 1 311 ? 47.38800 61.11600 87.62900 1.000 37.97147 311 THR A C 1
ATOM 523 O O . THR A 1 311 ? 47.54900 61.27700 88.84600 1.000 37.81413 311 THR A O 1
ATOM 527 N N . ILE A 1 312 ? 48.39400 60.95500 86.77700 1.000 30.97248 312 ILE A N 1
ATOM 528 C CA . ILE A 1 312 ? 49.78000 61.09600 87.18900 1.000 31.99068 312 ILE A CA 1
ATOM 529 C C . ILE A 1 312 ? 50.29700 62.43600 86.68400 1.000 33.09112 312 ILE A C 1
ATOM 530 O O . ILE A 1 312 ? 50.23900 62.73400 85.48400 1.000 35.16797 312 ILE A O 1
ATOM 535 N N . ILE A 1 313 ? 50.77200 63.26500 87.59800 1.000 34.14613 313 ILE A N 1
ATOM 536 C CA . ILE A 1 313 ? 51.29500 64.58200 87.24800 1.000 38.36593 313 ILE A CA 1
ATOM 537 C C . ILE A 1 313 ? 52.79700 64.51600 87.43300 1.000 41.80251 313 ILE A C 1
ATOM 538 O O . ILE A 1 313 ? 53.27700 64.25900 88.54300 1.000 42.10312 313 ILE A O 1
ATOM 543 N N . VAL A 1 314 ? 53.54100 64.70900 86.34300 1.000 40.65786 314 VAL A N 1
ATOM 544 C CA . VAL A 1 314 ? 54.99800 64.73000 86.38700 1.000 38.87922 314 VAL A CA 1
ATOM 545 C C . VAL A 1 314 ? 55.46100 65.88000 85.51100 1.000 39.46519 314 VAL A C 1
ATOM 546 O O . VAL A 1 314 ? 54.69300 66.43300 84.72500 1.000 36.35116 314 VAL A O 1
ATOM 550 N N . GLU A 1 315 ? 56.73200 66.24300 85.64900 1.000 40.96444 315 GLU A N 1
ATOM 551 C CA . GLU A 1 315 ? 57.27000 67.31200 84.82100 1.000 47.05632 315 GLU A CA 1
ATOM 552 C C . GLU A 1 315 ? 57.24900 66.91000 83.34900 1.000 49.35852 315 GLU A C 1
ATOM 553 O O . GLU A 1 315 ? 57.15700 65.72600 83.00100 1.000 54.52964 315 GLU A O 1
ATOM 559 N N . GLY A 1 316 ? 57.34100 67.92300 82.48000 1.000 59.37328 316 GLY A N 1
ATOM 560 C CA . GLY A 1 316 ? 57.00500 67.72900 81.07600 1.000 59.79540 316 GLY A CA 1
ATOM 561 C C . GLY A 1 316 ? 57.81600 66.63200 80.41400 1.000 62.04635 316 GLY A C 1
ATOM 562 O O . GLY A 1 316 ? 57.27200 65.75400 79.73600 1.000 64.29579 316 GLY A O 1
ATOM 563 N N . ASP A 1 317 ? 59.12800 66.65400 80.60800 1.000 62.12434 317 ASP A N 1
ATOM 564 C CA . ASP A 1 317 ? 59.96400 65.69900 79.90200 1.000 64.29732 317 ASP A CA 1
ATOM 565 C C . ASP A 1 317 ? 59.89900 64.29000 80.49400 1.000 61.14670 317 ASP A C 1
ATOM 566 O O . ASP A 1 317 ? 60.46000 63.36400 79.90100 1.000 62.57526 317 ASP A O 1
ATOM 571 N N . LYS A 1 318 ? 59.22400 64.09700 81.62900 1.000 58.58167 318 LYS A N 1
ATOM 572 C CA . LYS A 1 318 ? 59.00200 62.75900 82.17100 1.000 53.18027 318 LYS A CA 1
ATOM 573 C C . LYS A 1 318 ? 57.70600 62.12800 81.69200 1.000 48.24003 318 LYS A C 1
ATOM 574 O O . LYS A 1 318 ? 57.52500 60.91600 81.87200 1.000 45.59216 318 LYS A O 1
ATOM 580 N N . VAL A 1 319 ? 56.78900 62.92500 81.12800 1.000 45.50472 319 VAL A N 1
ATOM 581 C CA . VAL A 1 319 ? 55.49400 62.39500 80.69900 1.000 40.91077 319 VAL A CA 1
ATOM 582 C C . VAL A 1 319 ? 55.67800 61.17600 79.80300 1.000 37.43066 319 VAL A C 1
ATOM 583 O O . VAL A 1 319 ? 54.99800 60.15600 79.95900 1.000 34.52608 319 VAL A O 1
ATOM 587 N N . ASN A 1 320 ? 56.58300 61.32200 78.84000 1.000 42.04432 320 ASN A N 1
ATOM 588 C CA . ASN A 1 320 ? 56.88600 60.26900 77.88600 1.000 43.41748 320 ASN A CA 1
ATOM 589 C C . ASN A 1 320 ? 57.43900 59.03700 78.58000 1.000 41.62458 320 ASN A C 1
ATOM 590 O O . ASN A 1 320 ? 57.06700 57.91200 78.24700 1.000 35.78724 320 ASN A O 1
ATOM 595 N N . THR A 1 321 ? 58.32700 59.24500 79.54700 1.000 42.24723 321 THR A N 1
ATOM 596 C CA . THR A 1 321 ? 58.89600 58.10200 80.26400 1.000 45.62076 321 THR A CA 1
ATOM 597 C C . THR A 1 321 ? 57.80000 57.31200 80.95900 1.000 41.26940 321 THR A C 1
ATOM 598 O O . THR A 1 321 ? 57.74100 56.08100 80.84700 1.000 36.54243 321 THR A O 1
ATOM 602 N N . VAL A 1 322 ? 56.88800 58.02200 81.64600 1.000 41.49649 322 VAL A N 1
ATOM 603 C CA . VAL A 1 322 ? 55.75200 57.38000 82.30900 1.000 41.53065 322 VAL A CA 1
ATOM 604 C C . VAL A 1 322 ? 54.85300 56.66400 81.30600 1.000 41.12533 322 VAL A C 1
ATOM 605 O O . VAL A 1 322 ? 54.34100 55.57200 81.58800 1.000 39.71755 322 VAL A O 1
ATOM 609 N N . ALA A 1 323 ? 54.61000 57.28300 80.14200 1.000 39.86542 323 ALA A N 1
ATOM 610 C CA . ALA A 1 323 ? 53.82900 56.63200 79.09100 1.000 38.50378 323 ALA A CA 1
ATOM 611 C C . ALA A 1 323 ? 54.39600 55.25800 78.73800 1.000 32.12095 323 ALA A C 1
ATOM 612 O O . ALA A 1 323 ? 53.65800 54.26500 78.65200 1.000 31.47976 323 ALA A O 1
ATOM 614 N N . ALA A 1 324 ? 55.70900 55.19700 78.50200 1.000 33.10434 324 ALA A N 1
ATOM 615 C CA . ALA A 1 324 ? 56.36600 53.93100 78.16400 1.000 36.67708 324 ALA A CA 1
ATOM 616 C C . ALA A 1 324 ? 56.21700 52.91200 79.28800 1.000 38.76852 324 ALA A C 1
ATOM 617 O O . ALA A 1 324 ? 56.10000 51.70500 79.03900 1.000 35.98034 324 ALA A O 1
ATOM 619 N N . GLU A 1 325 ? 56.19800 53.40800 80.52100 1.000 41.80753 325 GLU A N 1
ATOM 620 C CA . GLU A 1 325 ? 56.05500 52.55600 81.69400 1.000 46.36929 325 GLU A CA 1
ATOM 621 C C . GLU A 1 325 ? 54.69900 51.85700 81.71300 1.000 40.77663 325 GLU A C 1
ATOM 622 O O . GLU A 1 325 ? 54.61800 50.65700 81.97700 1.000 39.76520 325 GLU A O 1
ATOM 628 N N . LEU A 1 326 ? 53.63600 52.60600 81.43300 1.000 33.41741 326 LEU A N 1
ATOM 629 C CA . LEU A 1 326 ? 52.29800 52.03300 81.42700 1.000 32.89166 326 LEU A CA 1
ATOM 630 C C . LEU A 1 326 ? 52.15100 51.04200 80.27800 1.000 32.22303 326 LEU A C 1
ATOM 631 O O . LEU A 1 326 ? 51.45600 50.02100 80.39900 1.000 31.55192 326 LEU A O 1
ATOM 636 N N . ALA A 1 327 ? 52.77800 51.35300 79.14200 1.000 32.97610 327 ALA A N 1
ATOM 637 C CA . ALA A 1 327 ? 52.76300 50.44600 78.00500 1.000 35.07343 327 ALA A CA 1
ATOM 638 C C . ALA A 1 327 ? 53.41300 49.12600 78.38000 1.000 36.91029 327 ALA A C 1
ATOM 639 O O . ALA A 1 327 ? 52.86000 48.05300 78.11600 1.000 31.54047 327 ALA A O 1
ATOM 641 N N . ASN A 1 328 ? 54.57200 49.18900 79.04600 1.000 39.11384 328 ASN A N 1
ATOM 642 C CA . ASN A 1 328 ? 55.26100 47.96500 79.43600 1.000 39.48380 328 ASN A CA 1
ATOM 643 C C . ASN A 1 328 ? 54.44700 47.11700 80.40300 1.000 42.05389 328 ASN A C 1
ATOM 644 O O . ASN A 1 328 ? 54.72900 45.92700 80.55400 1.000 43.38054 328 ASN A O 1
ATOM 649 N N . ARG A 1 329 ? 53.43700 47.68500 81.05600 1.000 40.24511 329 ARG A N 1
ATOM 650 C CA A ARG A 1 329 ? 52.55800 46.91700 81.92400 0.490 39.93917 329 ARG A CA 1
ATOM 651 C CA B ARG A 1 329 ? 52.56200 46.91000 81.91900 0.510 39.90600 329 ARG A CA 1
ATOM 652 C C . ARG A 1 329 ? 51.29600 46.47900 81.20500 1.000 39.48822 329 ARG A C 1
ATOM 653 O O . ARG A 1 329 ? 50.33400 46.05700 81.85500 1.000 40.24503 329 ARG A O 1
ATOM 668 N N . GLY A 1 330 ? 51.29200 46.56700 79.87900 1.000 31.72995 330 GLY A N 1
ATOM 669 C CA . GLY A 1 330 ? 50.19600 46.08500 79.08500 1.000 44.68163 330 GLY A CA 1
ATOM 670 C C . GLY A 1 330 ? 49.06700 47.06600 78.88100 1.000 38.13803 330 GLY A C 1
ATOM 671 O O . GLY A 1 330 ? 48.09000 46.70600 78.22300 1.000 39.79266 330 GLY A O 1
ATOM 672 N N . ALA A 1 331 ? 49.15300 48.27300 79.44400 1.000 36.54408 331 ALA A N 1
ATOM 673 C CA . ALA A 1 331 ? 48.11800 49.27500 79.20100 1.000 36.45084 331 ALA A CA 1
ATOM 674 C C . ALA A 1 331 ? 47.96700 49.54400 77.71000 1.000 36.73028 331 ALA A C 1
ATOM 675 O O . ALA A 1 331 ? 48.93600 49.52300 76.94600 1.000 39.37940 331 ALA A O 1
ATOM 677 N N . LYS A 1 332 ? 46.75700 49.97300 77.35400 1.000 36.67374 332 LYS A N 1
ATOM 678 C CA . LYS A 1 332 ? 46.44600 50.46800 76.01800 1.000 34.78393 332 LYS A CA 1
ATOM 679 C C . LYS A 1 332 ? 46.81700 51.94400 76.22900 1.000 31.54531 332 LYS A C 1
ATOM 680 O O . LYS A 1 332 ? 46.35000 52.56700 77.18700 1.000 35.56504 332 LYS A O 1
ATOM 686 N N . VAL A 1 333 ? 47.62100 52.52900 75.34600 1.000 28.97791 333 VAL A N 1
ATOM 687 C CA . VAL A 1 333 ? 48.10800 53.88100 75.61600 1.000 31.76481 333 VAL A CA 1
ATOM 688 C C . VAL A 1 333 ? 47.81600 54.78600 74.42900 1.000 32.68434 333 VAL A C 1
ATOM 689 O O . VAL A 1 333 ? 48.13400 54.44000 73.28900 1.000 34.42692 333 VAL A O 1
ATOM 693 N N . LYS A 1 334 ? 47.22300 55.95200 74.69700 1.000 28.67327 334 LYS A N 1
ATOM 694 C CA . LYS A 1 334 ? 47.02200 56.99500 73.69600 1.000 28.71736 334 LYS A CA 1
ATOM 695 C C . LYS A 1 334 ? 47.94600 58.17100 74.00800 1.000 32.51642 334 LYS A C 1
ATOM 696 O O . LYS A 1 334 ? 47.82100 58.80400 75.06200 1.000 28.92265 334 LYS A O 1
ATOM 702 N N . VAL A 1 335 ? 48.86000 58.47000 73.09500 1.000 29.08906 335 VAL A N 1
ATOM 703 C CA . VAL A 1 335 ? 49.75200 59.61200 73.23200 1.000 29.92675 335 VAL A CA 1
ATOM 704 C C . VAL A 1 335 ? 49.21300 60.70800 72.32200 1.000 37.84815 335 VAL A C 1
ATOM 705 O O . VAL A 1 335 ? 49.16300 60.55100 71.09400 1.000 37.55475 335 VAL A O 1
ATOM 709 N N . ILE A 1 336 ? 48.77900 61.80900 72.92200 1.000 34.74734 336 ILE A N 1
ATOM 710 C CA . ILE A 1 336 ? 48.16000 62.90400 72.19000 1.000 37.82241 336 ILE A CA 1
ATOM 711 C C . ILE A 1 336 ? 49.21000 63.97700 71.96800 1.000 39.17551 336 ILE A C 1
ATOM 712 O O . ILE A 1 336 ? 49.77800 64.51100 72.92800 1.000 30.87573 336 ILE A O 1
ATOM 717 N N . ASP A 1 337 ? 49.47300 64.32400 70.72200 1.000 38.57006 337 ASP A N 1
ATOM 718 C CA . ASP A 1 337 ? 50.26200 65.52900 70.52000 1.000 44.55566 337 ASP A CA 1
ATOM 719 C C . ASP A 1 337 ? 49.37900 66.62100 69.93300 1.000 45.74789 337 ASP A C 1
ATOM 720 O O . ASP A 1 337 ? 48.34000 66.36200 69.29600 1.000 45.73746 337 ASP A O 1
ATOM 725 N N . GLY A 1 338 ? 49.80800 67.85700 70.17400 1.000 41.04919 338 GLY A N 1
ATOM 726 C CA . GLY A 1 338 ? 49.03300 69.00500 69.75900 1.000 39.47089 338 GLY A CA 1
ATOM 727 C C . GLY A 1 338 ? 48.91500 69.18700 68.26300 1.000 36.20914 338 GLY A C 1
ATOM 728 O O . GLY A 1 338 ? 48.11100 70.02100 67.84000 1.000 32.50679 338 GLY A O 1
ATOM 729 N N . ASN A 1 339 ? 49.66700 68.43400 67.45500 1.000 28.04707 339 ASN A N 1
ATOM 730 C CA . ASN A 1 339 ? 49.64600 68.64300 66.00800 1.000 39.78658 339 ASN A CA 1
ATOM 731 C C . ASN A 1 339 ? 48.58700 67.81800 65.29100 1.000 37.86661 339 ASN A C 1
ATOM 732 O O . ASN A 1 339 ? 48.32100 68.08300 64.11500 1.000 35.83869 339 ASN A O 1
ATOM 737 N N . ALA A 1 340 ? 47.96400 66.85300 65.96700 1.000 34.19499 340 ALA A N 1
ATOM 738 C CA . ALA A 1 340 ? 46.90600 66.03500 65.37600 1.000 37.15904 340 ALA A CA 1
ATOM 739 C C . ALA A 1 340 ? 45.52800 66.34300 65.94500 1.000 33.55286 340 ALA A C 1
ATOM 740 O O . ALA A 1 340 ? 44.56200 66.52400 65.19300 1.000 36.21462 340 ALA A O 1
ATOM 742 N N . ASP A 1 341 ? 45.40900 66.40600 67.26200 1.000 28.91829 341 ASP A N 1
ATOM 743 C CA . ASP A 1 341 ? 44.16800 66.80100 67.91300 1.000 26.76014 341 ASP A CA 1
ATOM 744 C C . ASP A 1 341 ? 43.66400 68.14000 67.34700 1.000 25.84046 341 ASP A C 1
ATOM 745 O O . ASP A 1 341 ? 44.40400 69.13600 67.38900 1.000 20.96824 341 ASP A O 1
ATOM 750 N N . PRO A 1 342 ? 42.42200 68.21300 66.83900 1.000 28.78904 342 PRO A N 1
ATOM 751 C CA . PRO A 1 342 ? 41.92000 69.50100 66.32600 1.000 27.13691 342 PRO A CA 1
ATOM 752 C C . PRO A 1 342 ? 41.96400 70.60500 67.36000 1.000 22.05197 342 PRO A C 1
ATOM 753 O O . PRO A 1 342 ? 42.05500 71.78800 67.00000 1.000 20.41352 342 PRO A O 1
ATOM 757 N N . LEU A 1 343 ? 41.89500 70.25700 68.63800 1.000 18.41626 343 LEU A N 1
ATOM 758 C CA . LEU A 1 343 ? 41.94400 71.23800 69.70800 1.000 15.76449 343 LEU A CA 1
ATOM 759 C C . LEU A 1 343 ? 43.35100 71.46600 70.26100 1.000 16.33319 343 LEU A C 1
ATOM 760 O O . LEU A 1 343 ? 43.50100 72.26600 71.17800 1.000 19.01643 343 LEU A O 1
ATOM 765 N N . GLY A 1 344 ? 44.37200 70.79200 69.74400 1.000 17.85363 344 GLY A N 1
ATOM 766 C CA . GLY A 1 344 ? 45.74700 71.11000 70.11700 1.000 19.53417 344 GLY A CA 1
ATOM 767 C C . GLY A 1 344 ? 46.16200 70.69800 71.51100 1.000 20.71396 344 GLY A C 1
ATOM 768 O O . GLY A 1 344 ? 47.22600 71.12300 71.98400 1.000 20.32078 344 GLY A O 1
ATOM 769 N N . TYR A 1 345 ? 45.38500 69.84700 72.16800 1.000 17.97759 345 TYR A N 1
ATOM 770 C CA . TYR A 1 345 ? 45.74500 69.38200 73.49300 1.000 18.14035 345 TYR A CA 1
ATOM 771 C C . TYR A 1 345 ? 46.91000 68.38800 73.39600 1.000 20.51622 345 TYR A C 1
ATOM 772 O O . TYR A 1 345 ? 47.16600 67.80000 72.34000 1.000 23.01277 345 TYR A O 1
ATOM 781 N N . SER A 1 346 ? 47.66400 68.24700 74.49300 1.000 20.49328 346 SER A N 1
ATOM 782 C CA . SER A 1 346 ? 48.68400 67.20300 74.57600 1.000 28.29467 346 SER A CA 1
ATOM 783 C C . SER A 1 346 ? 48.64500 66.55600 75.95300 1.000 26.76280 346 SER A C 1
ATOM 784 O O . SER A 1 346 ? 48.25500 67.18200 76.93700 1.000 25.97441 346 SER A O 1
ATOM 787 N N . GLY A 1 347 ? 49.03400 65.29200 76.01200 1.000 29.74540 347 GLY A N 1
ATOM 788 C CA . GLY A 1 347 ? 48.90600 64.51400 77.22800 1.000 26.81739 347 GLY A CA 1
ATOM 789 C C . GLY A 1 347 ? 48.87900 63.03400 76.89700 1.000 29.38666 347 GLY A C 1
ATOM 790 O O . GLY A 1 347 ? 48.96800 62.62900 75.74200 1.000 26.95418 347 GLY A O 1
ATOM 791 N N . VAL A 1 348 ? 48.74500 62.22700 77.94200 1.000 30.15714 348 VAL A N 1
ATOM 792 C CA . VAL A 1 348 ? 48.72400 60.77600 77.80100 1.000 28.99876 348 VAL A CA 1
ATOM 793 C C . VAL A 1 348 ? 47.46700 60.25200 78.45100 1.000 27.78354 348 VAL A C 1
ATOM 794 O O . VAL A 1 348 ? 47.08800 60.70500 79.53700 1.000 28.30527 348 VAL A O 1
ATOM 798 N N . ASN A 1 349 ? 46.83300 59.28600 77.79700 1.000 28.38397 349 ASN A N 1
ATOM 799 C CA . ASN A 1 349 ? 45.74600 58.52900 78.39700 1.000 25.67958 349 ASN A CA 1
ATOM 800 C C . ASN A 1 349 ? 46.03200 57.04800 78.20100 1.000 27.39240 349 ASN A C 1
ATOM 801 O O . ASN A 1 349 ? 46.57200 56.63400 77.17400 1.000 28.29162 349 ASN A O 1
ATOM 806 N N . SER A 1 350 ? 45.69300 56.25400 79.19800 1.000 30.01214 350 SER A N 1
ATOM 807 C CA . SER A 1 350 ? 45.94200 54.83600 79.08700 1.000 31.73717 350 SER A CA 1
ATOM 808 C C . SER A 1 350 ? 44.81500 54.09500 79.76900 1.000 32.86043 350 SER A C 1
ATOM 809 O O . SER A 1 350 ? 44.16900 54.61100 80.68900 1.000 33.61255 350 SER A O 1
ATOM 812 N N . THR A 1 351 ? 44.60100 52.87300 79.31800 1.000 31.85004 351 THR A N 1
ATOM 813 C CA . THR A 1 351 ? 43.58400 51.99300 79.86000 1.000 32.84497 351 THR A CA 1
ATOM 814 C C . THR A 1 351 ? 44.27700 50.73600 80.32700 1.000 38.94435 351 THR A C 1
ATOM 815 O O . THR A 1 351 ? 45.01300 50.11100 79.55100 1.000 41.20410 351 THR A O 1
ATOM 827 N N . ASN A 1 353 ? 43.75700 46.87000 81.94000 1.000 46.50518 353 ASN A N 1
ATOM 828 C CA . ASN A 1 353 ? 42.85500 45.78700 82.32400 1.000 52.61172 353 ASN A CA 1
ATOM 829 C C . ASN A 1 353 ? 43.36200 45.19900 83.63800 1.000 54.36670 353 ASN A C 1
ATOM 830 O O . ASN A 1 353 ? 44.39100 44.51900 83.66700 1.000 55.84806 353 ASN A O 1
ATOM 835 N N . THR A 1 354 ? 42.65600 45.46600 84.72900 1.000 54.60771 354 THR A N 1
ATOM 836 C CA . THR A 1 354 ? 43.15200 45.08900 86.04200 1.000 53.14666 354 THR A CA 1
ATOM 837 C C . THR A 1 354 ? 42.74300 43.67000 86.39300 1.000 56.64269 354 THR A C 1
ATOM 838 O O . THR A 1 354 ? 41.78900 43.11600 85.84300 1.000 58.23418 354 THR A O 1
ATOM 842 N N . LYS A 1 355 ? 43.44900 43.11400 87.38300 1.000 60.02840 355 LYS A N 1
ATOM 843 C CA . LYS A 1 355 ? 43.18300 41.76300 87.86600 1.000 61.38591 355 LYS A CA 1
ATOM 844 C C . LYS A 1 355 ? 41.73600 41.56600 88.28700 1.000 60.38405 355 LYS A C 1
ATOM 845 O O . LYS A 1 355 ? 41.23700 40.43400 88.24000 1.000 61.56830 355 LYS A O 1
ATOM 851 N N . ALA A 1 356 ? 41.04100 42.63600 88.67400 1.000 55.61346 356 ALA A N 1
ATOM 852 C CA . ALA A 1 356 ? 39.64500 42.51000 89.07000 1.000 53.62028 356 ALA A CA 1
ATOM 853 C C . ALA A 1 356 ? 38.70200 42.29800 87.89200 1.000 53.68684 356 ALA A C 1
ATOM 854 O O . ALA A 1 356 ? 37.50300 42.0830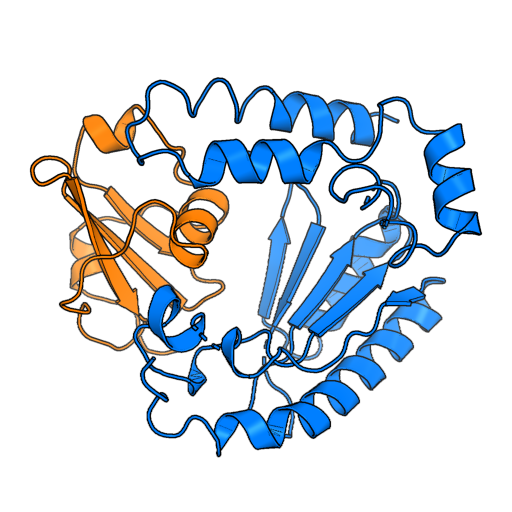0 88.11600 1.000 54.24988 356 ALA A O 1
ATOM 856 N N . GLY A 1 357 ? 39.20200 42.37200 86.65500 1.000 52.69692 357 GLY A N 1
ATOM 857 C CA . GLY A 1 357 ? 38.40000 42.07900 85.48800 1.000 53.11020 357 GLY A CA 1
ATOM 858 C C . GLY A 1 357 ? 37.70300 43.26200 84.85900 1.000 52.97401 357 GLY A C 1
ATOM 859 O O . GLY A 1 357 ? 36.77500 43.06200 84.06100 1.000 52.12045 357 GLY A O 1
ATOM 860 N N . ILE A 1 358 ? 38.08700 44.48400 85.21200 1.000 53.94581 358 ILE A N 1
ATOM 861 C CA . ILE A 1 358 ? 37.55500 45.67400 84.54900 1.000 49.85086 358 ILE A CA 1
ATOM 862 C C . ILE A 1 358 ? 38.70800 46.61900 84.25800 1.000 43.02055 358 ILE A C 1
ATOM 863 O O . ILE A 1 358 ? 39.79000 46.52600 84.86400 1.000 42.30847 358 ILE A O 1
ATOM 868 N N . PRO A 1 359 ? 38.51500 47.53500 83.32100 1.000 41.64433 359 PRO A N 1
ATOM 869 C CA . PRO A 1 359 ? 39.59200 48.46600 82.97400 1.000 46.53459 359 PRO A CA 1
ATOM 870 C C . PRO A 1 359 ? 39.72800 49.60100 83.98000 1.000 42.81882 359 PRO A C 1
ATOM 871 O O . PRO A 1 359 ? 38.76300 50.04600 84.61000 1.000 40.87689 359 PRO A O 1
ATOM 875 N N . GLY A 1 360 ? 40.96900 50.03100 84.16900 1.000 42.89452 360 GLY A N 1
ATOM 876 C CA . GLY A 1 360 ? 41.26000 51.24700 84.89900 1.000 44.34607 360 GLY A CA 1
ATOM 877 C C . GLY A 1 360 ? 41.85700 52.26400 83.94500 1.000 36.50764 360 GLY A C 1
ATOM 878 O O . GLY A 1 360 ? 42.51900 51.90000 82.97500 1.000 38.16166 360 GLY A O 1
ATOM 879 N N . GLU A 1 361 ? 41.60400 53.53500 84.22000 1.000 35.79343 361 GLU A N 1
ATOM 880 C CA . GLU A 1 361 ? 42.12000 54.64700 83.42000 1.000 40.31599 361 GLU A CA 1
ATOM 881 C C . GLU A 1 361 ? 43.22700 55.36600 84.18000 1.000 37.09783 361 GLU A C 1
ATOM 882 O O . GLU A 1 361 ? 43.02000 55.79200 85.31600 1.000 34.62604 361 GLU A O 1
ATOM 888 N N . ILE A 1 362 ? 44.39200 55.52600 83.55300 1.000 33.85322 362 ILE A N 1
ATOM 889 C CA . ILE A 1 362 ? 45.46200 56.33400 84.13800 1.000 35.92842 362 ILE A CA 1
ATOM 890 C C . ILE A 1 362 ? 45.89100 57.40100 83.13400 1.000 34.57548 362 ILE A C 1
ATOM 891 O O . ILE A 1 362 ? 46.45300 57.08100 82.07800 1.000 32.52977 362 ILE A O 1
ATOM 896 N N . GLN A 1 363 ? 45.67800 58.66300 83.47900 1.000 34.03818 363 GLN A N 1
ATOM 897 C CA . GLN A 1 363 ? 46.10000 59.77100 82.63300 1.000 31.92498 363 GLN A CA 1
ATOM 898 C C . GLN A 1 363 ? 47.40700 60.34400 83.14800 1.000 32.77390 363 GLN A C 1
ATOM 899 O O . GLN A 1 363 ? 47.69200 60.29300 84.34400 1.000 35.02067 363 GLN A O 1
ATOM 905 N N . VAL A 1 364 ? 48.18300 60.92600 82.24400 1.000 30.39785 364 VAL A N 1
ATOM 906 C CA . VAL A 1 364 ? 49.46100 61.52600 82.59500 1.000 38.31311 364 VAL A CA 1
ATOM 907 C C . VAL A 1 364 ? 49.57800 62.85100 81.87000 1.000 38.30825 364 VAL A C 1
ATOM 908 O O . VAL A 1 364 ? 49.24900 62.95100 80.68100 1.000 31.59078 364 VAL A O 1
ATOM 912 N N . ASN A 1 365 ? 50.08100 63.85900 82.57100 1.000 29.51389 365 ASN A N 1
ATOM 913 C CA . ASN A 1 365 ? 50.30800 65.15800 81.94600 1.000 31.36239 365 ASN A CA 1
ATOM 914 C C . ASN A 1 365 ? 51.22200 65.96500 82.84600 1.000 33.07317 365 ASN A C 1
ATOM 915 O O . ASN A 1 365 ? 51.49800 65.58000 83.98400 1.000 33.80038 365 ASN A O 1
ATOM 920 N N . SER A 1 366 ? 51.68200 67.09800 82.31600 1.000 27.17524 366 SER A N 1
ATOM 921 C CA . SER A 1 366 ? 52.50900 68.03300 83.05000 1.000 28.10389 366 SER A CA 1
ATOM 922 C C . SER A 1 366 ? 51.65100 69.03000 83.82700 1.000 32.89250 366 SER A C 1
ATOM 923 O O . SER A 1 366 ? 50.45300 69.19500 83.55400 1.000 32.10862 366 SER A O 1
ATOM 926 N N . PRO A 1 367 ? 52.23900 69.70900 84.81600 1.000 36.79611 367 PRO A N 1
ATOM 927 C CA . PRO A 1 367 ? 51.48200 70.77100 85.49800 1.000 34.33490 367 PRO A CA 1
ATOM 928 C C . PRO A 1 367 ? 51.06800 71.8950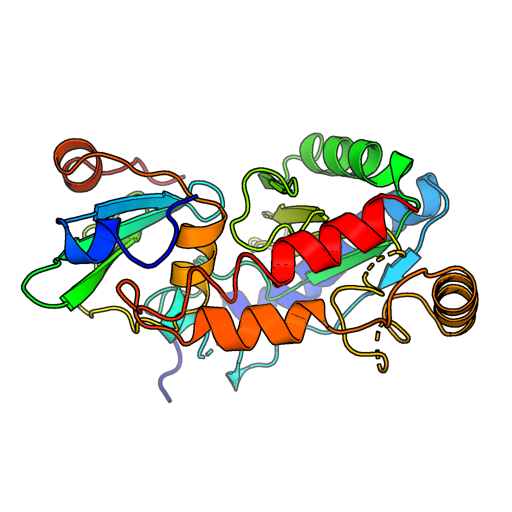0 84.55900 1.000 29.30846 367 PRO A C 1
ATOM 929 O O . PRO A 1 367 ? 49.97400 72.45600 84.72100 1.000 28.53716 367 PRO A O 1
ATOM 933 N N . GLU A 1 368 ? 51.89300 72.22000 83.56600 1.000 26.91188 368 GLU A N 1
ATOM 934 C CA . GLU A 1 368 ? 51.56000 73.32100 82.66900 1.000 32.38014 368 GLU A CA 1
ATOM 935 C C . GLU A 1 368 ? 50.30400 73.01200 81.86800 1.000 31.14849 368 GLU A C 1
ATOM 936 O O . GLU A 1 368 ? 49.43400 73.87600 81.69400 1.000 30.69569 368 GLU A O 1
ATOM 950 N N . ILE A 1 370 ? 47.88400 70.88900 82.62800 1.000 25.74241 370 ILE A N 1
ATOM 951 C CA . ILE A 1 370 ? 46.71300 70.80000 83.50000 1.000 20.59593 370 ILE A CA 1
ATOM 952 C C . ILE A 1 370 ? 46.24300 72.19000 83.90600 1.000 21.86591 370 ILE A C 1
ATOM 953 O O . ILE A 1 370 ? 45.04100 72.48100 83.91500 1.000 23.14289 370 ILE A O 1
ATOM 958 N N . TYR A 1 371 ? 47.18100 73.06400 84.26100 1.000 22.27097 371 TYR A N 1
ATOM 959 C CA . TYR A 1 371 ? 46.85900 74.46600 84.47500 1.000 23.93426 371 TYR A CA 1
ATOM 960 C C . TYR A 1 371 ? 46.08200 75.02700 83.29400 1.000 24.72253 371 TYR A C 1
ATOM 961 O O . TYR A 1 371 ? 45.05900 75.70200 83.45800 1.000 24.29034 371 TYR A O 1
ATOM 970 N N . ALA A 1 372 ? 46.55400 74.72800 82.09000 1.000 22.98352 372 ALA A N 1
ATOM 971 C CA . ALA A 1 372 ? 45.95200 75.29700 80.89600 1.000 25.79993 372 ALA A CA 1
ATOM 972 C C . ALA A 1 372 ? 44.54600 74.76800 80.68100 1.000 23.51414 372 ALA A C 1
ATOM 973 O O . ALA A 1 372 ? 43.63200 75.53500 80.34800 1.000 23.14237 372 ALA A O 1
ATOM 975 N N . LYS A 1 373 ? 44.35200 73.46900 80.87700 1.000 22.96923 373 LYS A N 1
ATOM 976 C CA . LYS A 1 373 ? 43.09900 72.85100 80.49400 1.000 25.15322 373 LYS A CA 1
ATOM 977 C C . LYS A 1 373 ? 42.00900 73.01300 81.55000 1.000 25.56483 373 LYS A C 1
ATOM 978 O O . LYS A 1 373 ? 40.86700 73.33400 81.20800 1.000 22.32042 373 LYS A O 1
ATOM 984 N N . GLU A 1 374 ? 42.32400 72.76900 82.82200 1.000 25.10868 374 GLU A N 1
ATOM 985 C CA . GLU A 1 374 ? 41.30300 72.66700 83.85600 1.000 20.57252 374 GLU A CA 1
ATOM 986 C C . GLU A 1 374 ? 41.02900 74.02000 84.52600 1.000 21.38577 374 GLU A C 1
ATOM 987 O O . GLU A 1 374 ? 41.88900 74.90100 84.60600 1.000 23.37034 374 GLU A O 1
ATOM 993 N N . SER A 1 375 ? 39.81300 74.16200 85.04300 1.000 25.18522 375 SER A N 1
ATOM 994 C CA . SER A 1 375 ? 39.50200 75.31100 85.88400 1.000 24.58808 375 SER A CA 1
ATOM 995 C C . SER A 1 375 ? 40.47500 75.38200 87.05100 1.000 23.89250 375 SER A C 1
ATOM 996 O O . SER A 1 375 ? 41.10900 74.39100 87.43100 1.000 23.87499 375 SER A O 1
ATOM 999 N N . GLU A 1 376 ? 40.59000 76.57200 87.63700 1.000 24.68683 376 GLU A N 1
ATOM 1000 C CA . GLU A 1 376 ? 41.49200 76.74200 88.77400 1.000 27.79390 376 GLU A CA 1
ATOM 1001 C C . GLU A 1 376 ? 41.19600 75.73900 89.88700 1.000 29.20614 376 GLU A C 1
ATOM 1002 O O . GLU A 1 376 ? 42.11900 75.10400 90.42000 1.000 29.63694 376 GLU A O 1
ATOM 1008 N N . ASP A 1 377 ? 39.91600 75.62000 90.27900 1.000 27.71861 377 ASP A N 1
ATOM 1009 C CA . ASP A 1 377 ? 39.55500 74.70000 91.35200 1.000 33.43796 377 ASP A CA 1
ATOM 1010 C C . ASP A 1 377 ? 40.06600 73.32100 91.04300 1.000 31.30863 377 ASP A C 1
ATOM 1011 O O . ASP A 1 377 ? 40.58700 72.62200 91.90900 1.000 30.76684 377 ASP A O 1
ATOM 1024 N N . ALA A 1 379 ? 42.53600 72.41700 88.84800 1.000 21.83566 379 ALA A N 1
ATOM 1025 C CA . ALA A 1 379 ? 43.97300 72.36400 88.76400 1.000 22.12021 379 ALA A CA 1
ATOM 1026 C C . ALA A 1 379 ? 44.57100 72.39400 90.15500 1.000 24.08321 379 ALA A C 1
ATOM 1027 O O . ALA A 1 379 ? 45.57400 71.71900 90.41400 1.000 25.84756 379 ALA A O 1
ATOM 1029 N N . ARG A 1 380 ? 43.93000 73.11500 91.08300 1.000 25.18022 380 ARG A N 1
ATOM 1030 C CA . ARG A 1 380 ? 44.46400 73.14300 92.44100 1.000 27.62489 380 ARG A CA 1
ATOM 1031 C C . ARG A 1 380 ? 44.38700 71.76800 93.08300 1.000 30.97795 380 ARG A C 1
ATOM 1032 O O . ARG A 1 380 ? 45.29700 71.37600 93.81700 1.000 36.56266 380 ARG A O 1
ATOM 1040 N N . ILE A 1 381 ? 43.31200 71.02700 92.82900 1.000 28.02795 381 ILE A N 1
ATOM 1041 C CA . ILE A 1 381 ? 43.21900 69.67700 93.37200 1.000 33.29093 381 ILE A CA 1
ATOM 1042 C C . ILE A 1 381 ? 44.24700 68.76500 92.71100 1.000 34.15662 381 ILE A C 1
ATOM 1043 O O . ILE A 1 381 ? 44.95300 68.00800 93.39100 1.000 35.72605 381 ILE A O 1
ATOM 1048 N N . LEU A 1 382 ? 44.34200 68.80900 91.37600 1.000 31.25804 382 LEU A N 1
ATOM 1049 C CA . LEU A 1 382 ? 45.26800 67.91000 90.68100 1.000 27.22441 382 LEU A CA 1
ATOM 1050 C C . LEU A 1 382 ? 46.72000 68.20100 91.04300 1.000 31.42164 382 LEU A C 1
ATOM 1051 O O . LEU A 1 382 ? 47.51300 67.27600 91.23600 1.000 31.86588 382 LEU A O 1
ATOM 1056 N N . LEU A 1 383 ? 47.10700 69.48200 91.05900 1.000 31.83930 383 LEU A N 1
ATOM 1057 C CA . LEU A 1 383 ? 48.50400 69.85500 91.25100 1.000 32.20958 383 LEU A CA 1
ATOM 1058 C C . LEU A 1 383 ? 48.86900 70.08200 92.70400 1.000 37.39369 383 LEU A C 1
ATOM 1059 O O . LEU A 1 383 ? 50.06200 70.10400 93.03400 1.000 39.46921 383 LEU A O 1
ATOM 1064 N N . GLY A 1 384 ? 47.88500 70.27200 93.57000 1.000 37.44636 384 GLY A N 1
ATOM 1065 C CA . GLY A 1 384 ? 48.15200 70.84000 94.86200 1.000 37.06520 384 GLY A CA 1
ATOM 1066 C C . GLY A 1 384 ? 48.26600 72.35000 94.77800 1.000 38.87842 384 GLY A C 1
ATOM 1067 O O . GLY A 1 384 ? 48.53300 72.93300 93.72600 1.000 36.71656 384 GLY A O 1
ATOM 1068 N N . ASN A 1 385 ? 48.04900 72.99000 95.92700 1.000 41.37233 385 ASN A N 1
ATOM 1069 C CA . ASN A 1 385 ? 48.01200 74.44500 95.97700 1.000 45.59942 385 ASN A CA 1
ATOM 1070 C C . ASN A 1 385 ? 49.35400 75.05000 95.60300 1.000 50.38252 385 ASN A C 1
ATOM 1071 O O . ASN A 1 385 ? 49.40300 76.04100 94.87000 1.000 52.69232 385 ASN A O 1
ATOM 1076 N N . ASP A 1 386 ? 50.45700 74.45500 96.06800 1.000 53.45208 386 ASP A N 1
ATOM 1077 C CA . ASP A 1 386 ? 51.76800 75.06300 95.83700 1.000 56.46399 386 ASP A CA 1
ATOM 1078 C C . ASP A 1 386 ? 52.22800 74.90100 94.38900 1.000 50.19767 386 ASP A C 1
ATOM 1079 O O . ASP A 1 386 ? 52.73000 75.85600 93.78400 1.000 46.10482 386 ASP A O 1
ATOM 1084 N N . THR A 1 387 ? 52.09500 73.70600 93.81200 1.000 46.75444 387 THR A N 1
ATOM 1085 C CA . THR A 1 387 ? 52.41000 73.60300 92.39200 1.000 47.35381 387 THR A CA 1
ATOM 1086 C C . THR A 1 387 ? 51.52600 74.53900 91.57800 1.000 43.78659 387 THR A C 1
ATOM 1087 O O . THR A 1 387 ? 52.01400 75.21500 90.66600 1.000 45.59291 387 THR A O 1
ATOM 1091 N N . TYR A 1 388 ? 50.22200 74.59800 91.89100 1.000 41.34793 388 TYR A N 1
ATOM 1092 C CA . TYR A 1 388 ? 49.33900 75.49800 91.14900 1.000 37.27624 388 TYR A CA 1
ATOM 1093 C C . TYR A 1 388 ? 49.89800 76.90800 91.16000 1.000 41.85412 388 TYR A C 1
ATOM 1094 O O . TYR A 1 388 ? 50.03600 77.54600 90.11200 1.000 39.43731 388 TYR A O 1
ATOM 1103 N N . ASP A 1 389 ? 50.22700 77.40900 92.34800 1.000 45.93699 389 ASP A N 1
ATOM 1104 C CA . ASP A 1 389 ? 50.66600 78.79200 92.45300 1.000 52.85772 389 ASP A CA 1
ATOM 1105 C C . ASP A 1 389 ? 51.98400 79.01000 91.72000 1.000 53.26075 389 ASP A C 1
ATOM 1106 O O . ASP A 1 389 ? 52.16700 80.03700 91.05900 1.000 53.92098 389 ASP A O 1
ATOM 1111 N N . ALA A 1 390 ? 52.90700 78.04500 91.80600 1.000 54.21256 390 ALA A N 1
ATOM 1112 C CA . ALA A 1 390 ? 54.15400 78.14800 91.05200 1.000 54.77690 390 ALA A CA 1
ATOM 1113 C C . ALA A 1 390 ?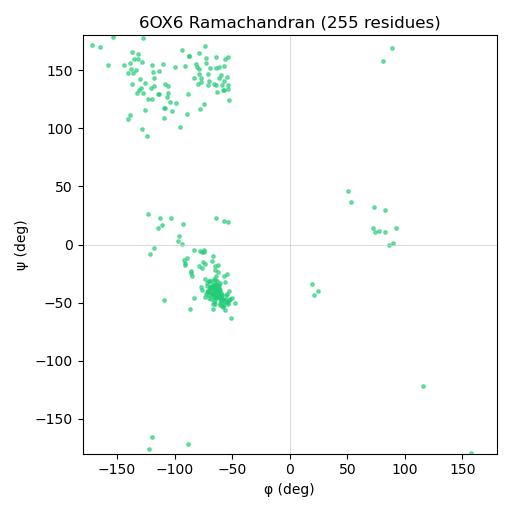 53.89200 78.20300 89.55100 1.000 50.63407 390 ALA A C 1
ATOM 1114 O O . ALA A 1 390 ? 54.47700 79.03100 88.83900 1.000 51.40314 390 ALA A O 1
ATOM 1116 N N . VAL A 1 391 ? 53.01100 77.33400 89.05200 1.000 43.51838 391 VAL A N 1
ATOM 1117 C CA . VAL A 1 391 ? 52.76100 77.29200 87.61600 1.000 42.17232 391 VAL A CA 1
ATOM 1118 C C . VAL A 1 391 ? 52.08100 78.57400 87.15300 1.000 42.91504 391 VAL A C 1
ATOM 1119 O O . VAL A 1 391 ? 52.43600 79.13800 86.11300 1.000 43.86932 391 VAL A O 1
ATOM 1123 N N . ALA A 1 392 ? 51.11100 79.06700 87.92800 1.000 44.23849 392 ALA A N 1
ATOM 1124 C CA . ALA A 1 392 ? 50.37300 80.26600 87.53500 1.000 47.60502 392 ALA A CA 1
ATOM 1125 C C . ALA A 1 392 ? 51.27300 81.49900 87.47500 1.000 53.19699 392 ALA A C 1
ATOM 1126 O O . ALA A 1 392 ? 51.06500 82.37400 86.63100 1.000 56.06449 392 ALA A O 1
ATOM 1128 N N . ALA A 1 393 ? 52.27200 81.59200 88.35500 1.000 55.35342 393 ALA A N 1
ATOM 1129 C CA . ALA A 1 393 ? 53.12400 82.77600 88.34800 1.000 63.98614 393 ALA A CA 1
ATOM 1130 C C . ALA A 1 393 ? 54.04400 82.79200 87.13300 1.000 72.07484 393 ALA A C 1
ATOM 1131 O O . ALA A 1 393 ? 54.33600 83.86700 86.58900 1.000 77.27154 393 ALA A O 1
ATOM 1133 N N . LYS A 1 394 ? 54.47100 81.61200 86.69700 1.000 70.71694 394 LYS A N 1
ATOM 1134 C CA . LYS A 1 394 ? 55.36100 81.50100 85.54900 1.000 71.14474 394 LYS A CA 1
ATOM 1135 C C . LYS A 1 394 ? 54.62000 81.20900 84.24500 1.000 64.87753 394 LYS A C 1
ATOM 1136 O O . LYS A 1 394 ? 55.25000 80.95400 83.21900 1.000 63.06942 394 LYS A O 1
ATOM 1142 N N . ALA A 1 395 ? 53.29000 81.24400 84.27600 1.000 53.45133 395 ALA A N 1
ATOM 1143 C CA . ALA A 1 395 ? 52.52700 80.97700 83.06500 1.000 50.26077 395 ALA A CA 1
ATOM 1144 C C . ALA A 1 395 ? 52.41700 82.23200 82.21700 1.000 50.14672 395 ALA A C 1
ATOM 1145 O O . ALA A 1 395 ? 52.27100 83.33900 82.74000 1.000 52.62907 395 ALA A O 1
ATOM 1147 N N . GLY A 1 396 ? 52.46700 82.05300 80.90200 1.000 45.78920 396 GLY A N 1
ATOM 1148 C CA . GLY A 1 396 ? 52.37300 83.16700 79.98800 1.000 48.99492 396 GLY A CA 1
ATOM 1149 C C . GLY A 1 396 ? 50.99200 83.38100 79.45100 1.000 46.58779 396 GLY A C 1
ATOM 1150 O O . GLY A 1 396 ? 50.77900 84.27300 78.61800 1.000 49.54318 396 GLY A O 1
ATOM 1151 N N . VAL A 1 397 ? 50.04000 82.58000 79.91400 1.000 41.13454 397 VAL A N 1
ATOM 1152 C CA . VAL A 1 397 ? 48.65700 82.65800 79.46300 1.000 39.49418 397 VAL A CA 1
ATOM 1153 C C . VAL A 1 397 ? 47.75300 82.45500 80.65300 1.000 34.75545 397 VAL A C 1
ATOM 1154 O O . VAL A 1 397 ? 48.11900 81.76300 81.62600 1.000 27.57248 397 VAL A O 1
ATOM 1158 N N . PRO A 1 398 ? 46.58600 83.08500 80.66800 1.000 30.45539 398 PRO A N 1
ATOM 1159 C CA . PRO A 1 398 ? 45.62900 82.79500 81.73500 1.000 34.19780 398 PRO A CA 1
ATOM 1160 C C . PRO A 1 398 ? 45.31600 81.30500 81.74400 1.000 30.16751 398 PRO A C 1
ATOM 1161 O O . PRO A 1 398 ? 45.24500 80.65700 80.69900 1.000 29.95637 398 PRO A O 1
ATOM 1165 N N . GLY A 1 399 ? 45.19400 80.75000 82.92500 1.000 29.54014 399 GLY A N 1
ATOM 1166 C CA . GLY A 1 399 ? 44.91200 79.33600 83.03000 1.000 27.14288 399 GLY A CA 1
ATOM 1167 C C . GLY A 1 399 ? 43.45200 79.03100 82.77700 1.000 26.40873 399 GLY A C 1
ATOM 1168 O O . GLY A 1 399 ? 42.59100 79.91300 82.76900 1.000 25.62151 399 GLY A O 1
ATOM 1169 N N . GLY A 1 400 ? 43.17900 77.75200 82.54200 1.000 23.75056 400 GLY A N 1
ATOM 1170 C CA . GLY A 1 400 ? 41.83000 77.24000 82.66200 1.000 24.97847 400 GLY A CA 1
ATOM 1171 C C . GLY A 1 400 ? 40.91600 77.42900 81.47700 1.000 25.55297 400 GLY A C 1
ATOM 1172 O O . GLY A 1 400 ? 39.71200 77.18700 81.60900 1.000 25.94965 400 GLY A O 1
ATOM 1173 N N . GLN A 1 401 ? 41.42900 77.84500 80.33300 1.000 22.61890 401 GLN A N 1
ATOM 1174 C CA . GLN A 1 401 ? 40.59300 78.06700 79.16100 1.000 25.04823 401 GLN A CA 1
ATOM 1175 C C . GLN A 1 401 ? 40.36500 76.80100 78.34100 1.000 26.81303 401 GLN A C 1
ATOM 1176 O O . GLN A 1 401 ? 39.37500 76.73500 77.59500 1.000 24.99924 401 GLN A O 1
ATOM 1182 N N . GLY A 1 402 ? 41.25200 75.80500 78.46300 1.000 20.99569 402 GLY A N 1
ATOM 1183 C CA . GLY A 1 402 ? 41.20100 74.65200 77.56700 1.000 20.51420 402 GLY A CA 1
ATOM 1184 C C . GLY A 1 402 ? 39.86800 73.92400 77.59600 1.000 19.98088 402 GLY A C 1
ATOM 1185 O O . GLY A 1 402 ? 39.27700 73.64500 76.54600 1.000 20.40149 402 GLY A O 1
ATOM 1186 N N . HIS A 1 403 ? 39.39900 73.56000 78.79300 1.000 19.97641 403 HIS A N 1
ATOM 1187 C CA . HIS A 1 403 ? 38.13400 72.83900 78.90400 1.000 20.82323 403 HIS A CA 1
ATOM 1188 C C . HIS A 1 403 ? 36.95600 73.65200 78.38500 1.000 24.06404 403 HIS A C 1
ATOM 1189 O O . HIS A 1 403 ? 35.97100 73.06300 77.93800 1.000 27.37695 403 HIS A O 1
ATOM 1196 N N . LYS A 1 404 ? 37.09400 74.97400 78.37300 1.000 22.07904 404 LYS A N 1
ATOM 1197 C CA . LYS A 1 404 ? 36.04800 75.84800 77.86000 1.000 27.90061 404 LYS A CA 1
ATOM 1198 C C . LYS A 1 404 ? 35.88500 75.62800 76.35600 1.000 24.99625 404 LYS A C 1
ATOM 1199 O O . LYS A 1 404 ? 34.77600 75.40500 75.87100 1.000 22.88322 404 LYS A O 1
ATOM 1205 N N . TYR A 1 405 ? 36.99400 75.69300 75.62100 1.000 19.91046 405 TYR A N 1
ATOM 1206 C CA . TYR A 1 405 ? 36.96700 75.48500 74.17500 1.000 23.85578 405 TYR A CA 1
ATOM 1207 C C . TYR A 1 405 ? 36.44200 74.09000 73.83800 1.000 20.58691 405 TYR A C 1
ATOM 1208 O O . TYR A 1 405 ? 35.72800 73.90400 72.84500 1.000 19.41231 405 TYR A O 1
ATOM 1217 N N . TYR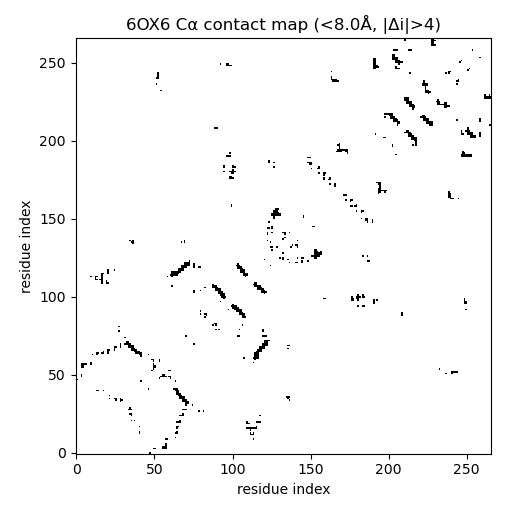 A 1 406 ? 36.82300 73.08700 74.62800 1.000 20.06389 406 TYR A N 1
ATOM 1218 C CA . TYR A 1 406 ? 36.33200 71.74100 74.37200 1.000 21.29556 406 TYR A CA 1
ATOM 1219 C C . TYR A 1 406 ? 34.80900 71.70000 74.47300 1.000 21.74632 406 TYR A C 1
ATOM 1220 O O . TYR A 1 406 ? 34.13600 71.17200 73.57800 1.000 20.20502 406 TYR A O 1
ATOM 1229 N N . GLU A 1 407 ? 34.24700 72.34600 75.50200 1.000 21.34200 407 GLU A N 1
ATOM 1230 C CA . GLU A 1 407 ? 32.80100 72.33700 75.70700 1.000 25.51519 407 GLU A CA 1
ATOM 1231 C C . GLU A 1 407 ? 32.08100 73.02100 74.55000 1.000 27.04789 407 GLU A C 1
ATOM 1232 O O . GLU A 1 407 ? 31.07000 72.51600 74.05400 1.000 25.71058 407 GLU A O 1
ATOM 1238 N N . ASP A 1 408 ? 32.58800 74.17300 74.10100 1.000 23.68709 408 ASP A N 1
ATOM 1239 C CA . ASP A 1 408 ? 31.97900 74.85100 72.95300 1.000 27.32459 408 ASP A CA 1
ATOM 1240 C C . ASP A 1 408 ? 32.10600 74.03700 71.66000 1.000 25.22510 408 ASP A C 1
ATOM 1241 O O . ASP A 1 408 ? 31.21300 74.06900 70.80200 1.000 29.43220 408 ASP A O 1
ATOM 1246 N N . TRP A 1 409 ? 33.22200 73.33000 71.48400 1.000 20.33359 409 TRP A N 1
ATOM 1247 C CA . TRP A 1 409 ? 33.42700 72.56900 70.25600 1.000 19.07765 409 TRP A CA 1
ATOM 1248 C C . TRP A 1 409 ? 32.60000 71.29500 70.25400 1.000 23.98619 409 TRP A C 1
ATOM 1249 O O . TRP A 1 409 ? 32.00600 70.93900 69.22700 1.000 19.35354 409 TRP A O 1
ATOM 1260 N N . ARG A 1 410 ? 32.50600 70.63700 71.42100 1.000 19.28938 410 ARG A N 1
ATOM 1261 C CA . ARG A 1 410 ? 31.87000 69.33600 71.51500 1.000 19.83550 410 ARG A CA 1
ATOM 1262 C C . ARG A 1 410 ? 30.39300 69.40000 71.17100 1.000 21.54530 410 ARG A C 1
ATOM 1263 O O . ARG A 1 410 ? 29.85800 68.46900 70.55100 1.000 21.88476 410 ARG A O 1
ATOM 1271 N N . VAL A 1 411 ? 29.69100 70.45900 71.60500 1.000 22.09037 411 VAL A N 1
ATOM 1272 C CA . VAL A 1 411 ? 28.25300 70.50700 71.33200 1.000 23.80821 411 VAL A CA 1
ATOM 1273 C C . VAL A 1 411 ? 27.92100 70.83200 69.87800 1.000 25.30546 411 VAL A C 1
ATOM 1274 O O . VAL A 1 411 ? 26.74900 70.82200 69.50400 1.000 29.82344 411 VAL A O 1
ATOM 1278 N N . LEU A 1 412 ? 28.90300 71.13700 69.03800 1.000 21.49323 412 LEU A N 1
ATOM 1279 C CA . LEU A 1 412 ? 28.59400 71.53200 67.66200 1.000 21.94884 412 LEU A CA 1
ATOM 1280 C C . LEU A 1 412 ? 28.24000 70.31700 66.81800 1.000 28.02933 412 LEU A C 1
ATOM 1281 O O . LEU A 1 412 ? 28.81000 69.23300 66.99000 1.000 28.27330 412 LEU A O 1
ATOM 1286 N N . ASP A 1 413 ? 27.29100 70.50400 65.90700 1.000 29.44032 413 ASP A N 1
ATOM 1287 C CA . ASP A 1 413 ? 26.96200 69.49600 64.90800 1.000 30.56090 413 ASP A CA 1
ATOM 1288 C C . ASP A 1 413 ? 28.19700 69.23700 64.03900 1.000 26.68349 413 ASP A C 1
ATOM 1289 O O . ASP A 1 413 ? 29.04800 70.12300 63.89900 1.000 20.62724 413 ASP A O 1
ATOM 1294 N N . PRO A 1 414 ? 28.33800 68.03400 63.46100 1.000 26.79726 414 PRO A N 1
ATOM 1295 C CA . PRO A 1 414 ? 29.58600 67.71800 62.74500 1.000 25.56220 414 PRO A CA 1
ATOM 1296 C C . PRO A 1 414 ? 29.81500 68.58700 61.50100 1.000 28.09515 414 PRO A C 1
ATOM 1297 O O . PRO A 1 414 ? 30.96700 68.74500 61.07800 1.000 24.51400 414 PRO A O 1
ATOM 1301 N N . LYS A 1 415 ? 28.77100 69.18700 60.93200 1.000 28.03922 415 LYS A N 1
ATOM 1302 C CA . LYS A 1 415 ? 28.94300 70.09800 59.81300 1.000 30.53624 415 LYS A CA 1
ATOM 1303 C C . LYS A 1 415 ? 28.82700 71.56100 60.23200 1.000 28.49839 415 LYS A C 1
ATOM 1304 O O . LYS A 1 415 ? 28.57100 72.42100 59.38200 1.000 28.72391 415 LYS A O 1
ATOM 1310 N N . SER A 1 416 ? 29.05900 71.87700 61.51300 1.000 27.53349 416 SER A N 1
ATOM 1311 C CA . SER A 1 416 ? 28.85200 73.25500 61.96600 1.000 30.34492 416 SER A CA 1
ATOM 1312 C C . SER A 1 416 ? 29.81100 74.23900 61.28500 1.000 27.07388 416 SER A C 1
ATOM 1313 O O . SER A 1 416 ? 31.01500 73.97300 61.17500 1.000 28.90631 416 SER A O 1
ATOM 1316 N N . PRO A 1 417 ? 29.31700 75.40600 60.85900 1.000 31.32906 417 PRO A N 1
ATOM 1317 C CA . PRO A 1 417 ? 30.22200 76.48300 60.40600 1.000 31.31967 417 PRO A CA 1
ATOM 1318 C C . PRO A 1 417 ? 31.12100 77.06100 61.49800 1.000 34.44354 417 PRO A C 1
ATOM 1319 O O . PRO A 1 417 ? 32.08800 77.77500 61.17400 1.000 34.23818 417 PRO A O 1
ATOM 1323 N N . GLU A 1 418 ? 30.75100 76.83300 62.75800 1.000 30.43921 418 GLU A N 1
ATOM 1324 C CA . GLU A 1 418 ? 31.49000 77.35800 63.90800 1.000 29.57795 418 GLU A CA 1
ATOM 1325 C C . GLU A 1 418 ? 32.68500 76.53100 64.39900 1.000 29.49858 418 GLU A C 1
ATOM 1326 O O . GLU A 1 418 ? 33.61800 77.09200 64.97500 1.000 30.16114 418 GLU A O 1
ATOM 1332 N N . ALA A 1 419 ? 32.67800 75.21900 64.18400 1.000 31.86404 419 ALA A N 1
ATOM 1333 C CA . ALA A 1 419 ? 33.81200 74.40600 64.63800 1.000 27.92350 419 ALA A CA 1
ATOM 1334 C C . ALA A 1 419 ? 35.23400 74.86500 64.34200 1.000 25.79442 419 ALA A C 1
ATOM 1335 O O . ALA A 1 419 ? 36.08000 74.92300 65.23500 1.000 24.97646 419 ALA A O 1
ATOM 1337 N N . GLN A 1 420 ? 35.50800 75.19800 63.09200 1.000 31.79410 420 GLN A N 1
ATOM 1338 C CA A GLN A 1 420 ? 36.87800 75.47900 62.68900 0.500 34.84104 420 GLN A CA 1
ATOM 1339 C CA B GLN A 1 420 ? 36.88400 75.48000 62.68500 0.500 34.84070 420 GLN A CA 1
ATOM 1340 C C . GLN A 1 420 ? 37.46800 76.65800 63.46800 1.000 32.99073 420 GLN A C 1
ATOM 1341 O O . GLN A 1 420 ? 38.62900 76.61300 63.89400 1.000 27.20360 420 G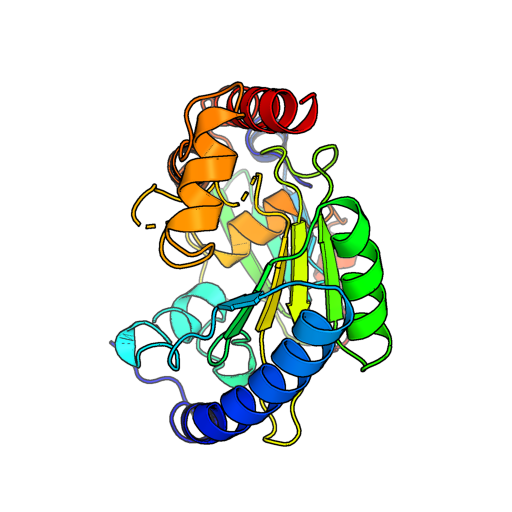LN A O 1
ATOM 1352 N N . ALA A 1 421 ? 36.67500 77.71300 63.70300 1.000 33.33943 421 ALA A N 1
ATOM 1353 C CA . ALA A 1 421 ? 37.20200 78.86800 64.43700 1.000 31.69833 421 ALA A CA 1
ATOM 1354 C C . ALA A 1 421 ? 37.48200 78.53500 65.90100 1.000 32.80741 421 ALA A C 1
ATOM 1355 O O . ALA A 1 421 ? 38.44700 79.04400 66.48600 1.000 29.26080 421 ALA A O 1
ATOM 1357 N N . ILE A 1 422 ? 36.64800 77.70300 66.52100 1.000 27.31494 422 ILE A N 1
ATOM 1358 C CA . ILE A 1 422 ? 36.87300 77.36000 67.92600 1.000 22.92666 422 ILE A CA 1
ATOM 1359 C C . ILE A 1 422 ? 38.10400 76.48100 68.06400 1.000 22.17379 422 ILE A C 1
ATOM 1360 O O . ILE A 1 422 ? 38.94700 76.68600 68.94900 1.000 21.30382 422 ILE A O 1
ATOM 1365 N N . ALA A 1 423 ? 38.24500 75.50800 67.17600 1.000 20.00595 423 ALA A N 1
ATOM 1366 C CA . ALA A 1 423 ? 39.40700 74.64300 67.23200 1.000 18.85369 423 ALA A CA 1
ATOM 1367 C C . ALA A 1 423 ? 40.69700 75.43700 67.04400 1.000 20.81627 423 ALA A C 1
ATOM 1368 O O . ALA A 1 423 ? 41.70200 75.17000 67.71300 1.000 18.76788 423 ALA A O 1
ATOM 1370 N N . GLU A 1 424 ? 40.67500 76.44800 66.17000 1.000 22.30268 424 GLU A N 1
ATOM 1371 C CA A GLU A 1 424 ? 41.86700 77.26000 65.96200 0.500 26.30610 424 GLU A CA 1
ATOM 1372 C CA B GLU A 1 424 ? 41.84500 77.29300 65.95300 0.500 26.40340 424 GLU A CA 1
ATOM 1373 C C . GLU A 1 424 ? 42.23900 78.03400 67.22300 1.000 24.82288 424 GLU A C 1
ATOM 1374 O O . GLU A 1 424 ? 43.41800 78.11400 67.57000 1.000 23.65607 424 GLU A O 1
ATOM 1385 N N . LYS A 1 425 ? 41.23500 78.54200 67.93000 1.000 23.62333 425 LYS A N 1
ATOM 1386 C CA . LYS A 1 425 ? 41.46300 79.28800 69.16000 1.000 28.49269 425 LYS A CA 1
ATOM 1387 C C . LYS A 1 425 ? 42.05200 78.39500 70.24600 1.000 22.47522 425 LYS A C 1
ATOM 1388 O O . LYS A 1 425 ? 42.85500 78.84300 71.06400 1.000 24.92021 425 LYS A O 1
ATOM 1394 N N . SER A 1 426 ? 41.65000 77.12800 70.24500 1.000 19.48519 426 SER A N 1
ATOM 1395 C CA . SER A 1 426 ? 42.12800 76.16700 71.24000 1.000 16.22720 426 SER A CA 1
ATOM 1396 C C . SER A 1 426 ? 43.57100 75.77800 70.97200 1.000 17.09206 426 SER A C 1
ATOM 1397 O O . SER A 1 426 ? 44.40300 75.77700 71.89400 1.000 19.66981 426 SER A O 1
ATOM 1400 N N . ARG A 1 427 ? 43.91400 75.54700 69.69700 1.000 18.39241 427 ARG A N 1
ATOM 1401 C CA . ARG A 1 427 ? 45.28300 75.19200 69.34300 1.000 22.78410 427 ARG A CA 1
ATOM 1402 C C . ARG A 1 427 ? 46.22200 76.34800 69.63100 1.000 24.83127 427 ARG A C 1
ATOM 1403 O O . ARG A 1 427 ? 47.31900 76.14800 70.16900 1.000 22.68890 427 ARG A O 1
ATOM 1411 N N . ALA A 1 428 ? 45.80200 77.56600 69.28300 1.000 22.43587 428 ALA A N 1
ATOM 1412 C CA . ALA A 1 428 ? 46.64300 78.72500 69.56700 1.000 28.00091 428 ALA A CA 1
ATOM 1413 C C . ALA A 1 428 ? 46.85700 78.87900 71.07200 1.000 25.86572 428 ALA A C 1
ATOM 1414 O O . ALA A 1 428 ? 47.94900 79.24700 71.52300 1.000 25.78196 428 ALA A O 1
ATOM 1416 N N . TYR A 1 429 ? 45.83300 78.56200 71.87000 1.000 23.22090 429 TYR A N 1
ATOM 1417 C CA . TYR A 1 429 ? 45.96300 78.69800 73.31700 1.000 21.45349 429 TYR A CA 1
ATOM 1418 C C . TYR A 1 429 ? 46.97200 77.70200 73.85700 1.000 21.94125 429 TYR A C 1
ATOM 1419 O O . TYR A 1 429 ? 47.93300 78.07900 74.54000 1.000 25.49284 429 TYR A 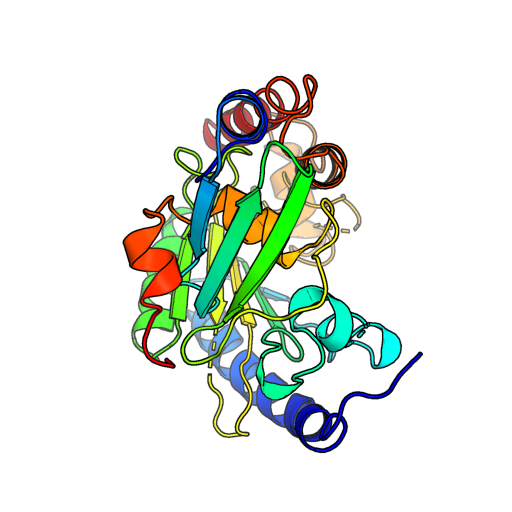O 1
ATOM 1428 N N . TYR A 1 430 ? 46.76700 76.42100 73.56900 1.000 18.63048 430 TYR A N 1
ATOM 1429 C CA . TYR A 1 430 ? 47.67900 75.40200 74.07700 1.000 18.73862 430 TYR A CA 1
ATOM 1430 C C . TYR A 1 430 ? 49.08200 75.56900 73.52900 1.000 21.24553 430 TYR A C 1
ATOM 1431 O O . TYR A 1 430 ? 50.04300 75.19300 74.20300 1.000 24.97252 430 TYR A O 1
ATOM 1440 N N . ASP A 1 431 ? 49.21500 76.08400 72.29800 1.000 23.02632 431 ASP A N 1
ATOM 1441 C CA . ASP A 1 431 ? 50.54500 76.35000 71.74400 1.000 32.24580 431 ASP A CA 1
ATOM 1442 C C . ASP A 1 431 ? 51.26700 77.43600 72.52200 1.000 33.81282 431 ASP A C 1
ATOM 1443 O O . ASP A 1 431 ? 52.48200 77.34200 72.74500 1.000 32.32166 431 ASP A O 1
ATOM 1448 N N . ALA A 1 432 ? 50.55500 78.50100 72.90500 1.000 30.73048 432 ALA A N 1
ATOM 1449 C CA . ALA A 1 432 ? 51.20600 79.53300 73.70500 1.000 33.09510 432 ALA A CA 1
ATOM 1450 C C . ALA A 1 432 ? 51.68600 78.96100 75.03500 1.000 33.31218 432 ALA A C 1
ATOM 1451 O O . ALA A 1 432 ? 52.77700 79.29500 75.50200 1.000 36.71231 432 ALA A O 1
ATOM 1453 N N . VAL A 1 433 ? 50.90700 78.06300 75.64300 1.000 27.15558 433 VAL A N 1
ATOM 1454 C CA . VAL A 1 433 ? 51.34600 77.45400 76.89700 1.000 29.16428 433 VAL A CA 1
ATOM 1455 C C . VAL A 1 433 ? 52.66700 76.71400 76.70200 1.000 33.63883 433 VAL A C 1
ATOM 1456 O O . VAL A 1 433 ? 53.59500 76.84300 77.50800 1.000 35.69365 433 VAL A O 1
ATOM 1460 N N . ARG A 1 434 ? 52.77800 75.93400 75.61200 1.000 36.00761 434 ARG A N 1
ATOM 1461 C CA . ARG A 1 434 ? 53.92700 75.04900 75.40300 1.000 37.43150 434 ARG A CA 1
ATOM 1462 C C . ARG A 1 434 ? 55.18700 75.78500 74.94600 1.000 47.62528 434 ARG A C 1
ATOM 1463 O O . ARG A 1 434 ? 56.29600 75.26200 75.12300 1.000 51.12439 434 ARG A O 1
ATOM 1471 N N . LYS A 1 435 ? 55.02600 76.98900 74.40700 1.000 50.34181 435 LYS A N 1
ATOM 1472 C CA . LYS A 1 435 ? 56.16600 77.78100 73.96400 1.000 60.55251 435 LYS A CA 1
ATOM 1473 C C . LYS A 1 435 ? 57.03200 78.16400 75.16300 1.000 67.01296 435 LYS A C 1
ATOM 1474 O O . LYS A 1 435 ? 58.24900 78.31100 75.04300 1.000 68.51357 435 LYS A O 1
ATOM 1480 N N . GLY A 1 436 ? 56.39100 78.32400 76.31700 1.000 69.66318 436 GLY A N 1
ATOM 1481 C CA . GLY A 1 436 ? 57.07900 78.68000 77.54800 1.000 75.23537 436 GLY A CA 1
ATOM 1482 C C . GLY A 1 436 ? 57.05400 77.56900 78.58800 1.000 77.92303 436 GLY A C 1
ATOM 1483 O O . GLY A 1 436 ? 57.51200 76.44500 78.33700 1.000 79.92360 436 GLY A O 1
ATOM 1484 N N . ALA B 2 2 ? 42.73700 62.37800 63.26300 1.000 36.47769 2 ALA B N 1
ATOM 1485 C CA . ALA B 2 2 ? 41.56700 63.24300 63.51300 1.000 32.68660 2 ALA B CA 1
ATOM 1486 C C . ALA B 2 2 ? 40.65700 63.46700 62.28300 1.000 37.93317 2 ALA B C 1
ATOM 1487 O O . ALA B 2 2 ? 41.11600 63.44200 61.13200 1.000 35.88880 2 ALA B O 1
ATOM 1489 N N . ILE B 2 3 ? 39.37300 63.71400 62.55900 1.000 31.76540 3 ILE B N 1
ATOM 1490 C CA . ILE B 2 3 ? 38.37500 64.06500 61.55100 1.000 38.59517 3 ILE B CA 1
ATOM 1491 C C . ILE B 2 3 ? 37.70100 65.34200 62.05600 1.000 33.71721 3 ILE B C 1
ATOM 1492 O O . ILE B 2 3 ? 36.81700 65.28400 62.91900 1.000 30.36589 3 ILE B O 1
ATOM 1497 N N . GLU B 2 4 ? 38.12100 66.49600 61.53200 1.000 29.46498 4 GLU B N 1
ATOM 1498 C CA . GLU B 2 4 ? 37.65200 67.78400 62.03100 1.000 31.30301 4 GLU B CA 1
ATOM 1499 C C . GLU B 2 4 ? 36.19400 68.01300 61.64800 1.000 28.05623 4 GLU B C 1
ATOM 1500 O O . GLU B 2 4 ? 35.74000 67.57100 60.59200 1.000 30.38711 4 GLU B O 1
ATOM 1506 N N . LYS B 2 5 ? 35.44600 68.70700 62.51800 1.000 22.98549 5 LYS B N 1
ATOM 1507 C CA . LYS B 2 5 ? 34.07500 69.08900 62.16900 1.000 21.63314 5 LYS B CA 1
ATOM 1508 C C . LYS B 2 5 ? 34.07600 70.14900 61.06600 1.000 32.16207 5 LYS B C 1
ATOM 1509 O O . LYS B 2 5 ? 35.02500 70.92100 60.91100 1.000 37.22147 5 LYS B O 1
ATOM 1515 N N . GLY B 2 6 ? 33.00500 70.16500 60.28000 1.000 33.02995 6 GLY B N 1
ATOM 1516 C CA . GLY B 2 6 ? 32.88100 71.12300 59.19200 1.000 33.54189 6 GLY B CA 1
ATOM 1517 C C . GLY B 2 6 ? 32.83600 70.53200 57.79200 1.000 32.69443 6 GLY B C 1
ATOM 1518 O O . GLY B 2 6 ? 31.98400 69.68600 57.49000 1.000 29.34128 6 GLY B O 1
ATOM 1519 N N . GLU B 2 7 ? 33.79100 70.95500 56.95100 1.000 38.22430 7 GLU B N 1
ATOM 1520 C CA . GLU B 2 7 ? 33.66300 70.82700 55.50300 1.000 37.41496 7 GLU B CA 1
ATOM 1521 C C . GLU B 2 7 ? 33.34400 69.40400 55.05200 1.000 36.09284 7 GLU B C 1
ATOM 1522 O O . GLU B 2 7 ? 32.40100 69.18700 54.27600 1.000 34.77960 7 GLU B O 1
ATOM 1528 N N . ALA B 2 8 ? 34.08300 68.42200 55.57000 1.000 35.64082 8 ALA B N 1
ATOM 1529 C CA . ALA B 2 8 ? 33.97600 67.04100 55.10300 1.000 36.06773 8 ALA B CA 1
ATOM 1530 C C . ALA B 2 8 ? 32.61000 66.43100 55.40000 1.000 36.52624 8 ALA B C 1
ATOM 1531 O O . ALA B 2 8 ? 32.03900 65.71800 54.55900 1.000 31.46288 8 ALA B O 1
ATOM 1533 N N . PHE B 2 9 ? 32.09500 66.65600 56.61900 1.000 31.79639 9 PHE B N 1
ATOM 1534 C CA . PHE B 2 9 ? 30.81000 66.10100 57.01300 1.000 30.81724 9 PHE B CA 1
ATOM 1535 C C . PHE B 2 9 ? 29.66600 66.64700 56.17200 1.000 31.28457 9 PHE B C 1
ATOM 1536 O O . PHE B 2 9 ? 28.61400 66.00900 56.04800 1.000 31.81936 9 PHE B O 1
ATOM 1544 N N . ALA B 2 10 ? 29.81800 67.84400 55.64300 1.000 36.56010 10 ALA B N 1
ATOM 1545 C CA . ALA B 2 10 ? 28.78900 68.34600 54.75600 1.000 40.68167 10 ALA B CA 1
ATOM 1546 C C . ALA B 2 10 ? 29.00300 67.89500 53.32400 1.000 46.36997 10 ALA B C 1
ATOM 1547 O O . ALA B 2 10 ? 28.04500 67.89800 52.55000 1.000 51.56750 10 ALA B O 1
ATOM 1549 N N . ARG B 2 11 ? 30.25200 67.59500 52.98000 1.000 45.98204 11 ARG B N 1
ATOM 1550 C CA . ARG B 2 11 ? 30.64000 67.07500 51.66800 1.000 50.96231 11 ARG B CA 1
ATOM 1551 C C . ARG B 2 11 ? 30.20100 65.63700 51.31300 1.000 44.48482 11 ARG B C 1
ATOM 1552 O O . ARG B 2 11 ? 29.80400 65.37100 50.17800 1.000 45.77728 11 ARG B O 1
ATOM 1560 N N . ARG B 2 12 ? 30.27700 64.71900 52.28000 1.000 38.39334 12 ARG B N 1
ATOM 1561 C CA . ARG B 2 12 ? 29.98500 63.31500 52.03600 1.000 37.99632 12 ARG B CA 1
ATOM 1562 C C . ARG B 2 12 ? 29.92500 62.44800 53.28100 1.000 37.29037 12 ARG B C 1
ATOM 1563 O O . ARG B 2 12 ? 30.24100 62.89400 54.37600 1.000 36.72812 12 ARG B O 1
ATOM 1571 N N . ASP B 2 13 ? 29.49500 61.20300 53.09400 1.000 35.14922 13 ASP B N 1
ATOM 1572 C CA . ASP B 2 13 ? 29.56400 60.20900 54.14300 1.000 34.21209 13 ASP B CA 1
ATOM 1573 C C . ASP B 2 13 ? 30.98800 60.08400 54.67100 1.000 35.67007 13 ASP B C 1
ATOM 1574 O O . ASP B 2 13 ? 31.96100 60.19900 53.92400 1.000 31.56301 13 ASP B O 1
ATOM 1579 N N . ILE B 2 14 ? 31.09800 59.85700 55.97700 1.000 27.85678 14 ILE B N 1
ATOM 1580 C CA . ILE B 2 14 ? 32.37400 59.78900 56.68000 1.000 26.23521 14 ILE B CA 1
ATOM 1581 C C . ILE B 2 14 ? 32.36500 58.55000 57.56300 1.000 28.20741 14 ILE B C 1
ATOM 1582 O O . ILE B 2 14 ? 31.42800 58.35100 58.35400 1.000 25.76874 14 ILE B O 1
ATOM 1587 N N . TYR B 2 15 ? 33.42400 57.74700 57.46500 1.000 24.29726 15 TYR B N 1
ATOM 1588 C CA . TYR B 2 15 ? 33.58300 56.53800 58.26500 1.000 24.61917 15 TYR B CA 1
ATOM 1589 C C . TYR B 2 15 ? 34.86300 56.67100 59.08800 1.000 29.90454 15 TYR B C 1
ATOM 1590 O O . TYR B 2 15 ? 35.91400 57.05400 58.55600 1.000 24.19021 15 TYR B O 1
ATOM 1599 N N . ILE B 2 16 ? 34.76800 56.31800 60.37000 1.000 24.42726 16 ILE B N 1
ATOM 1600 C CA . ILE B 2 16 ? 35.74200 56.66700 61.39300 1.000 27.16443 16 ILE B CA 1
ATOM 1601 C C . ILE B 2 16 ? 36.11800 55.42100 62.17300 1.000 27.76697 16 ILE B C 1
ATOM 1602 O O . ILE B 2 16 ? 35.23300 54.66300 62.58300 1.000 28.02139 16 ILE B O 1
ATOM 1607 N N . ASP B 2 17 ? 37.42400 55.21300 62.38300 1.000 22.53901 17 ASP B N 1
ATOM 1608 C CA . ASP B 2 17 ? 37.93500 54.18000 63.27200 1.000 25.94594 17 ASP B CA 1
ATOM 1609 C C . ASP B 2 17 ? 38.64700 54.84600 64.44800 1.000 22.56377 17 ASP B C 1
ATOM 1610 O O . ASP B 2 17 ? 39.51100 55.69900 64.24700 1.000 21.96987 17 ASP B O 1
ATOM 1615 N N . TYR B 2 18 ? 38.30800 54.45200 65.65800 1.000 21.14537 18 TYR B N 1
ATOM 1616 C CA . TYR B 2 18 ? 38.95200 54.98600 66.86200 1.000 24.16629 18 TYR B CA 1
ATOM 1617 C C . TYR B 2 18 ? 39.48300 53.77700 67.61800 1.000 24.85723 18 TYR B C 1
ATOM 1618 O O . TYR B 2 18 ? 38.74600 53.16800 68.40400 1.000 26.35258 18 TYR B O 1
ATOM 1627 N N . ASP B 2 19 ? 40.75000 53.41300 67.38100 1.000 27.51411 19 ASP B N 1
ATOM 1628 C CA A ASP B 2 19 ? 41.21600 52.14300 67.92900 0.500 32.52805 19 ASP B CA 1
ATOM 1629 C CA B ASP B 2 19 ? 41.29500 52.16900 67.92200 0.500 32.53737 19 ASP B CA 1
ATOM 1630 C C . ASP B 2 19 ? 41.36900 52.18600 69.44500 1.000 34.48572 19 ASP B C 1
ATOM 1631 O O . ASP B 2 19 ? 41.17500 51.14800 70.09400 1.000 34.19206 19 ASP B O 1
ATOM 1640 N N . PHE B 2 20 ? 41.64600 53.35600 70.03900 1.000 30.44080 20 PHE B N 1
ATOM 1641 C CA . PHE B 2 20 ? 41.80000 53.40200 71.49400 1.000 26.64487 20 PHE B CA 1
ATOM 1642 C C . PHE B 2 20 ? 40.60500 52.78300 72.21900 1.000 26.97495 20 PHE B C 1
ATOM 1643 O O . PHE B 2 20 ? 40.78800 52.05800 73.19700 1.000 28.50519 20 PHE B O 1
ATOM 1651 N N . GLU B 2 21 ? 39.37800 53.01700 71.73800 1.000 23.50958 21 GLU B N 1
ATOM 1652 C CA . GLU B 2 21 ? 38.19600 52.42500 72.36300 1.000 24.42649 21 GLU B CA 1
ATOM 1653 C C . GLU B 2 21 ? 37.51500 51.39500 71.47000 1.000 26.96561 21 GLU B C 1
ATOM 1654 O O . GLU B 2 21 ? 36.33000 51.11300 71.65000 1.000 26.36226 21 GLU B O 1
ATOM 1660 N N . ASP B 2 22 ? 38.22400 50.81200 70.51300 1.000 25.31039 22 ASP B N 1
ATOM 1661 C CA . ASP B 2 22 ? 37.65400 49.69900 69.72200 1.000 30.66396 22 ASP B CA 1
ATOM 1662 C C . ASP B 2 22 ? 36.26700 50.03800 69.15100 1.000 25.29051 22 ASP B C 1
ATOM 1663 O O . ASP B 2 22 ? 35.32400 49.25300 69.23600 1.000 24.24547 22 ASP B O 1
ATOM 1668 N N . VAL B 2 23 ? 36.13000 51.23100 68.58000 1.000 22.88128 23 VAL B N 1
ATOM 1669 C CA . VAL B 2 23 ? 34.82900 51.69800 68.12300 1.000 23.24972 23 VAL B CA 1
ATOM 1670 C C . VAL B 2 23 ? 34.97800 52.33200 66.74200 1.000 22.68199 23 VAL B C 1
ATOM 1671 O O . VAL B 2 23 ? 36.03300 52.89200 66.40400 1.000 19.92954 23 VAL B O 1
ATOM 1675 N N . THR B 2 24 ? 33.92400 52.18700 65.92300 1.000 21.91870 24 THR B N 1
ATOM 1676 C CA . THR B 2 24 ? 33.79200 52.84800 64.63100 1.000 18.15748 24 THR B CA 1
ATOM 1677 C C . THR B 2 24 ? 32.45000 53.57900 64.53400 1.000 23.74553 24 THR B C 1
ATOM 1678 O O . THR B 2 24 ? 31.47100 53.24900 65.21300 1.000 24.14009 24 THR B O 1
ATOM 1682 N N . TYR B 2 25 ? 32.40800 54.57900 63.65700 1.000 19.88338 25 TYR B N 1
ATOM 1683 C CA . TYR B 2 25 ? 31.21800 55.38700 63.43800 1.000 23.25468 25 TYR B CA 1
ATOM 1684 C C . TYR B 2 25 ? 30.97800 55.53700 61.94900 1.000 26.09864 25 TYR B C 1
ATOM 1685 O O . TYR B 2 25 ? 31.92200 55.50600 61.13600 1.000 23.93498 25 TYR B O 1
ATOM 1694 N N . ARG B 2 26 ? 29.69700 55.68100 61.60900 1.000 26.85263 26 ARG B N 1
ATOM 1695 C CA . ARG B 2 26 ? 29.26100 55.98200 60.25800 1.000 26.38232 26 ARG B CA 1
ATOM 1696 C C . ARG B 2 26 ? 28.44200 57.26500 60.29500 1.000 28.21564 26 ARG B C 1
ATOM 1697 O O . ARG B 2 26 ? 27.47700 57.37500 61.06700 1.000 26.35777 26 ARG B O 1
ATOM 1705 N N . TRP B 2 27 ? 28.84900 58.23800 59.48700 1.000 23.74493 27 TRP B N 1
ATOM 1706 C CA . TRP B 2 27 ? 28.11200 59.47700 59.28900 1.000 23.51358 27 TRP B CA 1
ATOM 1707 C C . TRP B 2 27 ? 27.42400 59.45500 57.92700 1.000 26.67767 27 TRP B C 1
ATOM 1708 O O . TRP B 2 27 ? 28.04600 59.15600 56.90400 1.000 26.19081 27 TRP B O 1
ATOM 1719 N N . ASP B 2 28 ? 26.14600 59.76100 57.91700 1.000 27.35636 28 ASP B N 1
ATOM 1720 C CA . ASP B 2 28 ? 25.35000 59.86000 56.70000 1.000 34.38972 28 ASP B CA 1
ATOM 1721 C C . ASP B 2 28 ? 25.05800 61.34400 56.50800 1.000 34.59977 28 ASP B C 1
ATOM 1722 O O . ASP B 2 28 ? 24.29400 61.93400 57.27800 1.000 36.64822 28 ASP B O 1
ATOM 1727 N N . HIS B 2 29 ? 25.68400 61.96700 55.50900 1.000 33.40212 29 HIS B N 1
ATOM 1728 C CA . HIS B 2 29 ? 25.54700 63.41700 55.43200 1.000 34.72878 29 HIS B CA 1
ATOM 1729 C C . HIS B 2 29 ? 24.13600 63.82600 54.99500 1.000 35.91323 29 HIS B C 1
ATOM 1730 O O . HIS B 2 29 ? 23.59900 64.81600 55.50100 1.000 36.58690 29 HIS B O 1
ATOM 1737 N N . ARG B 2 30 ? 23.50200 63.05800 54.10500 1.000 37.60476 30 ARG B N 1
ATOM 1738 C CA . ARG B 2 30 ? 22.13200 63.37000 53.70000 1.000 47.75483 30 ARG B CA 1
ATOM 1739 C C . ARG B 2 30 ? 21.17200 63.34200 54.88800 1.000 48.79912 30 ARG B C 1
ATOM 1740 O O . ARG B 2 30 ? 20.43400 64.30200 55.12700 1.000 50.00541 30 ARG B O 1
ATOM 1748 N N . GLN B 2 31 ? 21.16800 62.25400 55.65200 1.000 50.10525 31 GLN B N 1
ATOM 1749 C CA . GLN B 2 31 ? 20.24900 62.18900 56.78200 1.000 50.53374 31 GLN B CA 1
ATOM 1750 C C . GLN B 2 31 ? 20.74200 62.97100 57.98900 1.000 45.39230 31 GLN B C 1
ATOM 1751 O O . GLN B 2 31 ? 19.93900 63.27000 58.88400 1.000 44.18271 31 GLN B O 1
ATOM 1757 N N . GLY B 2 32 ? 22.03400 63.28900 58.04400 1.000 40.89664 32 GLY B N 1
ATOM 1758 C CA . GLY B 2 32 ? 22.59600 63.97200 59.19800 1.000 41.30662 32 GLY B CA 1
ATOM 1759 C C . GLY B 2 32 ? 22.73700 63.09600 60.42700 1.000 39.15023 32 GLY B C 1
ATOM 1760 O O . GLY B 2 32 ? 22.63800 63.59900 61.56000 1.000 36.43959 32 GLY B O 1
ATOM 1761 N N . THR B 2 33 ? 22.99700 61.79800 60.24500 1.000 35.27812 33 THR B N 1
ATOM 1762 C CA . THR B 2 33 ? 22.93100 60.84900 61.34900 1.000 33.28491 33 THR B CA 1
ATOM 1763 C C . THR B 2 33 ? 24.27800 60.19100 61.59800 1.000 33.90950 33 THR B C 1
ATOM 1764 O O . THR B 2 33 ? 25.07500 59.96000 60.67500 1.000 33.78887 33 THR B O 1
ATOM 1768 N N . ILE B 2 34 ? 24.51200 59.87500 62.86600 1.000 27.90895 34 ILE B N 1
ATOM 1769 C CA . ILE B 2 34 ? 25.69000 59.15700 63.29900 1.000 28.32378 34 ILE B CA 1
ATOM 1770 C C . ILE B 2 34 ? 25.22700 57.81100 63.80200 1.000 32.39119 34 ILE B C 1
ATOM 1771 O O . ILE B 2 34 ? 24.29700 57.74300 64.62500 1.000 31.44496 34 ILE B O 1
ATOM 1776 N N . HIS B 2 35 ? 25.86200 56.74600 63.31800 1.000 26.50273 35 HIS B N 1
ATOM 1777 C CA . HIS B 2 35 ? 25.68200 55.42100 63.89000 1.000 28.07571 35 HIS B CA 1
ATOM 1778 C C . HIS B 2 35 ? 27.01400 54.89700 64.38500 1.000 23.97615 35 HIS B C 1
ATOM 1779 O O . HIS B 2 35 ? 28.06400 55.28500 63.88100 1.000 22.11741 35 HIS B O 1
ATOM 1786 N N . VAL B 2 36 ? 26.96800 53.99500 65.36500 1.000 23.60191 36 VAL B N 1
ATOM 1787 C CA . VAL B 2 36 ? 28.16600 53.46800 66.00200 1.000 25.29817 36 VAL B CA 1
ATOM 1788 C C . VAL B 2 36 ? 28.22800 51.97200 65.74800 1.000 29.17849 36 VAL B C 1
ATOM 1789 O O . VAL B 2 36 ? 27.18200 51.30900 65.69600 1.000 24.65057 36 VAL B O 1
ATOM 1793 N N . ARG B 2 37 ? 29.45600 51.45000 65.55100 1.000 26.92265 37 ARG B N 1
ATOM 1794 C CA . ARG B 2 37 ? 29.68700 50.00800 65.41200 1.000 26.12506 37 ARG B CA 1
ATOM 1795 C C . ARG B 2 37 ? 30.94000 49.64600 66.19200 1.000 26.23945 37 ARG B C 1
ATOM 1796 O O . ARG B 2 37 ? 32.04300 50.06000 65.81700 1.000 27.75096 37 ARG B O 1
ATOM 1804 N N . PHE B 2 38 ? 30.77800 48.90000 67.28300 1.000 22.86112 38 PHE B N 1
ATOM 1805 C CA . PHE B 2 38 ? 31.91100 48.50000 68.11000 1.000 22.49556 38 PHE B CA 1
ATOM 1806 C C . PHE B 2 38 ? 32.60900 47.30700 67.49900 1.000 26.56042 38 PHE B C 1
ATOM 1807 O O . PHE B 2 38 ? 31.99200 46.51600 66.78100 1.000 31.36885 38 PHE B O 1
ATOM 1815 N N . TYR B 2 39 ? 33.91200 47.18500 67.77800 1.000 28.83142 39 TYR B N 1
ATOM 1816 C CA . TYR B 2 39 ? 34.68600 46.07400 67.23200 1.000 29.74124 39 TYR B CA 1
ATOM 1817 C C . TYR B 2 39 ? 34.00400 44.76600 67.56500 1.000 31.45273 39 TYR B C 1
ATOM 1818 O O . TYR B 2 39 ? 33.56100 44.56100 68.69500 1.000 32.95119 39 TYR B O 1
ATOM 1827 N N . GLY B 2 40 ? 33.89200 43.89100 66.56800 1.000 37.15039 40 GLY B N 1
ATOM 1828 C CA . GLY B 2 40 ? 33.30200 42.57800 66.76500 1.000 38.21049 40 GLY B CA 1
ATOM 1829 C C . GLY B 2 40 ? 31.79100 42.53100 66.84100 1.000 41.00304 40 GLY B C 1
ATOM 1830 O O . GLY B 2 40 ? 31.23700 41.47800 67.20500 1.000 42.66442 40 GLY B O 1
ATOM 1831 N N . GLU B 2 41 ? 31.09700 43.61400 66.49600 1.000 34.60507 41 GLU B N 1
ATOM 1832 C CA . GLU B 2 41 ? 29.64800 43.65400 66.61300 1.000 37.72567 41 GLU B CA 1
ATOM 1833 C C . GLU B 2 41 ? 29.03900 44.18000 65.33100 1.000 35.67510 41 GLU B C 1
ATOM 1834 O O . GLU B 2 41 ? 29.70500 44.82600 64.52400 1.000 34.53618 41 GLU B O 1
ATOM 1840 N N . ALA B 2 42 ? 27.73500 43.95900 65.19000 1.000 36.61408 42 ALA B N 1
ATOM 1841 C CA . ALA B 2 42 ? 26.97200 44.68900 64.18900 1.000 39.18140 42 ALA B CA 1
ATOM 1842 C C . ALA B 2 42 ? 26.77100 46.14700 64.62400 1.000 39.38321 42 ALA B C 1
ATOM 1843 O O . ALA B 2 42 ? 26.91600 46.50800 65.79700 1.000 36.33622 42 ALA B O 1
ATOM 1845 N N . GLU B 2 43 ? 26.46400 46.99500 63.64400 1.000 39.71381 43 GLU B N 1
ATOM 1846 C CA . GLU B 2 43 ? 26.14400 48.38400 63.92700 1.000 40.34447 43 GLU B CA 1
ATOM 1847 C C . GLU B 2 43 ? 24.93900 48.48400 64.86600 1.000 40.84887 43 GLU B C 1
ATOM 1848 O O . GLU B 2 43 ? 23.93800 47.77300 64.70400 1.000 39.82342 43 GLU B O 1
ATOM 1854 N N . SER B 2 44 ? 25.03600 49.38200 65.84700 1.000 38.04612 44 SER B N 1
ATOM 1855 C CA . SER B 2 44 ? 23.92500 49.58000 66.76000 1.000 39.42304 44 SER B CA 1
ATOM 1856 C C . SER B 2 44 ? 22.79200 50.26900 66.00500 1.000 36.72495 44 SER B C 1
ATOM 1857 O O . SER B 2 44 ? 23.03600 51.20300 65.23700 1.000 39.04862 44 SER B O 1
ATOM 1860 N N . PRO B 2 45 ? 21.54400 49.84400 66.19700 1.000 39.29357 45 PRO B N 1
ATOM 1861 C CA . PRO B 2 45 ? 20.44600 50.55800 65.52500 1.000 37.52695 45 PRO B CA 1
ATOM 1862 C C . PRO B 2 45 ? 20.21800 51.96500 66.05900 1.000 37.17822 45 PRO B C 1
ATOM 1863 O O . PRO B 2 45 ? 19.81700 52.83900 65.28300 1.000 38.62811 45 PRO B O 1
ATOM 1867 N N . GLU B 2 46 ? 20.47100 52.23900 67.33600 1.000 37.77422 46 GLU B N 1
ATOM 1868 C CA . GLU B 2 46 ? 20.14200 53.57100 67.87200 1.000 39.04204 46 GLU B CA 1
ATOM 1869 C C . GLU B 2 46 ? 21.13300 54.62700 67.38300 1.000 38.55980 46 GLU B C 1
ATOM 1870 O O . GLU B 2 46 ? 22.33500 54.52000 67.67400 1.000 35.52065 46 GLU B O 1
ATOM 1876 N N . PRO B 2 47 ? 20.67500 55.68200 66.68100 1.000 38.51860 47 PRO B N 1
ATOM 1877 C CA . PRO B 2 47 ? 21.58700 56.78200 66.30200 1.000 37.80790 47 PRO B CA 1
ATOM 1878 C C . PRO B 2 47 ? 22.31600 57.34500 67.51100 1.000 39.47367 47 PRO B C 1
ATOM 1879 O O . PRO B 2 47 ? 21.88300 57.15200 68.65700 1.000 39.47832 47 PRO B O 1
ATOM 1883 N N . VAL B 2 48 ? 23.41200 58.04800 67.26200 1.000 32.09825 48 VAL B N 1
ATOM 1884 C CA . VAL B 2 48 ? 24.24200 58.65800 68.29300 1.000 31.19397 48 VAL B CA 1
ATOM 1885 C C . VAL B 2 48 ? 24.03700 60.16000 68.22800 1.000 31.08234 48 VAL B C 1
ATOM 1886 O O . VAL B 2 48 ? 23.98100 60.73300 67.13200 1.000 30.93191 48 VAL B O 1
ATOM 1890 N N . GLU B 2 49 ? 23.92300 60.79000 69.40100 1.000 31.26646 49 GLU B N 1
ATOM 1891 C CA . GLU B 2 49 ? 23.78800 62.23700 69.51700 1.000 37.70038 49 GLU B CA 1
ATOM 1892 C C . GLU B 2 49 ? 25.08500 62.97000 69.15700 1.000 39.20646 49 GLU B C 1
ATOM 1893 O O . GLU B 2 49 ? 26.19200 62.55900 69.53500 1.000 28.54828 49 GLU B O 1
ATOM 1899 N N . HIS B 2 50 ? 24.95100 64.10100 68.46400 1.000 29.59839 50 HIS B N 1
ATOM 1900 C CA A HIS B 2 50 ? 26.15800 64.67600 67.89200 0.600 30.01331 50 HIS B CA 1
ATOM 1901 C CA B HIS B 2 50 ? 26.11300 64.76100 67.88200 0.400 30.61405 50 HIS B CA 1
ATOM 1902 C C . HIS B 2 50 ? 27.06800 65.26600 68.95800 1.000 31.19263 50 HIS B C 1
ATOM 1903 O O . HIS B 2 50 ? 28.27300 65.42100 68.70400 1.000 25.80423 50 HIS B O 1
ATOM 1916 N N . ASP B 2 51 ? 26.55300 65.55000 70.15800 1.000 30.08372 51 ASP B N 1
ATOM 1917 C CA . ASP B 2 51 ? 27.41800 65.98300 71.25600 1.000 31.75955 51 ASP B CA 1
ATOM 1918 C C . ASP B 2 51 ? 27.88400 64.82100 72.13900 1.000 26.98759 51 ASP B C 1
ATOM 1919 O O . ASP B 2 51 ? 28.34900 65.05900 73.25500 1.000 26.77631 51 ASP B O 1
ATOM 1924 N N . ASN B 2 52 ? 27.78100 63.58300 71.65800 1.000 27.12327 52 ASN B N 1
ATOM 1925 C CA . ASN B 2 52 ? 28.15300 62.42200 72.46200 1.000 30.25309 52 ASN B CA 1
ATOM 1926 C C . ASN B 2 52 ? 29.65300 62.41800 72.76100 1.000 25.63287 52 ASN B C 1
ATOM 1927 O O . ASN B 2 52 ? 30.47900 62.69000 71.89100 1.000 24.46909 52 ASN B O 1
ATOM 1932 N N . ARG B 2 53 ? 30.00400 62.07700 74.00000 1.000 21.09221 53 ARG B N 1
ATOM 1933 C CA . ARG B 2 53 ? 31.39200 62.13800 74.45200 1.000 20.86245 53 ARG B CA 1
ATOM 1934 C C . ARG B 2 53 ? 32.30500 61.27100 73.58600 1.000 19.07275 53 ARG B C 1
ATOM 1935 O O . ARG B 2 53 ? 33.34200 61.72600 73.09600 1.000 17.65737 53 ARG B O 1
ATOM 1943 N N . LEU B 2 54 ? 31.96200 59.99800 73.44100 1.000 19.56293 54 LEU B N 1
ATOM 1944 C CA . LEU B 2 54 ? 32.87100 59.06600 72.77500 1.000 18.69195 54 LEU B CA 1
ATOM 1945 C C . LEU B 2 54 ? 32.97800 59.39200 71.28900 1.000 16.99438 54 LEU B C 1
ATOM 1946 O O . LEU B 2 54 ? 34.06500 59.33000 70.69600 1.000 18.64662 54 LEU B O 1
ATOM 1951 N N . PHE B 2 55 ? 31.87700 59.83300 70.68600 1.000 18.01223 55 PHE B N 1
ATOM 1952 C CA . PHE B 2 55 ? 31.93300 60.27700 69.29800 1.000 18.83640 55 PHE B CA 1
ATOM 1953 C C . PHE B 2 55 ? 32.89800 61.44900 69.10900 1.000 19.72216 55 PHE B C 1
ATOM 1954 O O . PHE B 2 55 ? 33.71300 61.45200 68.17800 1.000 16.55085 55 PHE B O 1
ATOM 1962 N N . ASN B 2 56 ? 32.78800 62.47500 69.95600 1.000 18.69330 56 ASN B N 1
ATOM 1963 C CA . ASN B 2 56 ? 33.70800 63.59700 69.84300 1.000 20.27885 56 ASN B CA 1
ATOM 1964 C C . ASN B 2 56 ? 35.14600 63.18100 70.16100 1.000 23.05257 56 ASN B C 1
ATOM 1965 O O . ASN B 2 56 ? 36.08800 63.74500 69.60200 1.000 19.73350 56 ASN B O 1
ATOM 1970 N N . ASP B 2 57 ? 35.34400 62.17600 71.02500 1.000 19.30227 57 ASP B N 1
ATOM 1971 C CA . ASP B 2 57 ? 36.69900 61.63800 71.18300 1.000 16.05348 57 ASP B CA 1
ATOM 1972 C C . ASP B 2 57 ? 37.18200 61.00700 69.88400 1.000 20.59538 57 ASP B C 1
ATOM 1973 O O . ASP B 2 57 ? 38.35400 61.15400 69.50400 1.000 23.26870 57 ASP B O 1
ATOM 1978 N N . ALA B 2 58 ? 36.29200 60.28800 69.20300 1.000 14.40869 58 ALA B N 1
ATOM 1979 C CA . ALA B 2 58 ? 36.63900 59.64800 67.93800 1.000 16.49966 58 ALA B CA 1
ATOM 1980 C C . ALA B 2 58 ? 37.02000 60.67800 66.89600 1.000 15.78319 58 ALA B C 1
ATOM 1981 O O . ALA B 2 58 ? 37.95900 60.46600 66.12000 1.000 17.50542 58 ALA B O 1
ATOM 1983 N N . LEU B 2 59 ? 36.34400 61.82800 66.89000 1.000 17.44234 59 LEU B N 1
ATOM 1984 C CA . LEU B 2 59 ? 36.73000 62.88000 65.95100 1.000 15.96974 59 LEU B CA 1
ATOM 1985 C C . LEU B 2 59 ? 38.10900 63.40700 66.26800 1.000 21.47668 59 LEU B C 1
ATOM 1986 O O . LEU B 2 59 ? 38.89300 63.69300 65.35300 1.000 21.18640 59 LEU B O 1
ATOM 1991 N N . ARG B 2 60 ? 38.43100 63.54800 67.55800 1.000 18.26304 60 ARG B N 1
ATOM 1992 C CA . ARG B 2 60 ? 39.68500 64.20600 67.87400 1.000 19.25756 60 ARG B CA 1
ATOM 1993 C C . ARG B 2 60 ? 40.85200 63.27100 67.66200 1.000 17.36255 60 ARG B C 1
ATOM 1994 O O . ARG B 2 60 ? 41.91500 63.70500 67.21300 1.000 15.36458 60 ARG B O 1
ATOM 2002 N N . PHE B 2 61 ? 40.67500 61.99200 67.97600 1.000 14.03693 61 PHE B N 1
ATOM 2003 C CA . PHE B 2 61 ? 41.80400 61.08700 68.10100 1.000 17.27459 61 PHE B CA 1
ATOM 2004 C C . PHE B 2 61 ? 41.74000 59.89400 67.16100 1.000 15.56335 61 PHE B C 1
ATOM 2005 O O . PHE B 2 61 ? 42.70000 59.12600 67.12100 1.000 21.42798 61 PHE B O 1
ATOM 2013 N N . GLY B 2 62 ? 40.62500 59.69100 66.45000 1.000 23.82836 62 GLY B N 1
ATOM 2014 C CA . GLY B 2 62 ? 40.47600 58.57200 65.54700 1.000 23.24824 62 GLY B CA 1
ATOM 2015 C C . GLY B 2 62 ? 40.97600 58.90900 64.15100 1.000 25.87712 62 GLY B C 1
ATOM 2016 O O . GLY B 2 62 ? 41.58300 59.95300 63.90100 1.000 23.81545 62 GLY B O 1
ATOM 2017 N N . ARG B 2 63 ? 40.71200 58.00400 63.22800 1.000 25.41166 63 ARG B N 1
ATOM 2018 C CA A ARG B 2 63 ? 41.17800 58.16400 61.86000 0.500 32.28783 63 ARG B CA 1
ATOM 2019 C CA B ARG B 2 63 ? 41.18400 58.15000 61.86000 0.500 32.29521 63 ARG B CA 1
ATOM 2020 C C . ARG B 2 63 ? 40.04900 57.80200 60.90900 1.000 30.78892 63 ARG B C 1
ATOM 2021 O O . ARG B 2 63 ? 39.15300 57.01300 61.24100 1.000 25.60264 63 ARG B O 1
ATOM 2036 N N . GLU B 2 64 ? 40.08600 58.40900 59.73400 1.000 27.42496 64 GLU B N 1
ATOM 2037 C CA . GLU B 2 64 ? 39.07000 58.14600 58.73600 1.000 28.62404 64 GLU B CA 1
ATOM 2038 C C . GLU B 2 64 ? 39.35200 56.79700 58.06700 1.000 28.15222 64 GLU B C 1
ATOM 2039 O O . GLU B 2 64 ? 40.50600 56.44000 57.82600 1.000 32.24868 64 GLU B O 1
ATOM 2045 N N . ILE B 2 65 ? 38.29500 56.02700 57.80800 1.000 24.73389 65 ILE B N 1
ATOM 2046 C CA . ILE B 2 65 ? 38.37700 54.78100 57.05700 1.000 24.87780 65 ILE B CA 1
ATOM 2047 C C . ILE B 2 65 ? 37.35200 54.83800 55.92400 1.000 26.79937 65 ILE B C 1
ATOM 2048 O O . ILE B 2 65 ? 36.60200 55.81000 55.77900 1.000 27.94001 65 ILE B O 1
ATOM 2053 N N . THR B 2 66 ? 37.33200 53.78100 55.11500 1.000 28.54597 66 THR B N 1
ATOM 2054 C CA . THR B 2 66 ? 36.42500 53.71300 53.98100 1.000 32.14800 66 THR B CA 1
ATOM 2055 C C . THR B 2 66 ? 35.13300 52.99100 54.36000 1.000 31.20855 66 THR B C 1
ATOM 2056 O O . THR B 2 66 ? 35.04900 52.29000 55.37800 1.000 33.70097 66 THR B O 1
ATOM 2060 N N . ARG B 2 67 ? 34.15000 53.12100 53.47500 1.000 35.88985 67 ARG B N 1
ATOM 2061 C CA . ARG B 2 67 ? 32.86200 52.47400 53.64800 1.000 36.34531 67 ARG B CA 1
ATOM 2062 C C . ARG B 2 67 ? 33.04900 50.96200 53.68800 1.000 40.06370 67 ARG B C 1
ATOM 2063 O O . ARG B 2 67 ? 32.41400 50.27900 54.49100 1.000 39.03856 67 ARG B O 1
ATOM 2071 N N . GLU B 2 68 ? 33.91800 50.43200 52.82700 1.000 36.94982 68 GLU B N 1
ATOM 2072 C CA . GLU B 2 68 ? 34.14500 48.98900 52.83300 1.000 43.25223 68 GLU B CA 1
ATOM 2073 C C . GLU B 2 68 ? 34.79000 48.54000 54.14400 1.000 36.74380 68 GLU B C 1
ATOM 2074 O O . GLU B 2 68 ? 34.36600 47.54500 54.73900 1.000 36.99256 68 GLU B O 1
ATOM 2080 N N . GLU B 2 69 ? 35.81300 49.26100 54.61800 1.000 35.46569 69 GLU B N 1
ATOM 2081 C CA . GLU B 2 69 ? 36.42900 48.89800 55.89300 1.000 34.18612 69 GLU B CA 1
ATOM 2082 C C . GLU B 2 69 ? 35.40600 48.90800 57.02100 1.000 32.32736 69 GLU B C 1
ATOM 2083 O O . GLU B 2 69 ? 35.36900 47.99400 57.85400 1.000 32.38773 69 GLU B O 1
ATOM 2089 N N . TYR B 2 70 ? 34.60100 49.96700 57.09100 1.000 31.35479 70 TYR B N 1
ATOM 2090 C CA . TYR B 2 70 ? 33.56100 50.03700 58.11100 1.000 32.27861 70 TYR B CA 1
ATOM 2091 C C . TYR B 2 70 ? 32.60600 48.86000 57.99800 1.000 34.83114 70 TYR B C 1
ATOM 2092 O O . TYR B 2 70 ? 32.30100 48.19500 58.99500 1.000 31.88287 70 TYR B O 1
ATOM 2101 N N . GLU B 2 71 ? 32.13000 48.57700 56.78200 1.000 32.60601 71 GLU B N 1
ATOM 2102 C CA . GLU B 2 71 ? 31.12900 47.52700 56.63700 1.000 43.69305 71 GLU B CA 1
ATOM 2103 C C . GLU B 2 71 ? 31.71900 46.15300 56.88800 1.000 43.16873 71 GLU B C 1
ATOM 2104 O O . GLU B 2 71 ? 31.02100 45.26300 57.38700 1.000 39.64877 71 GLU B O 1
ATOM 2110 N N . THR B 2 72 ? 32.99600 45.96000 56.56300 1.000 41.56867 72 THR B N 1
ATOM 2111 C CA . THR B 2 72 ? 33.62800 44.68900 56.88700 1.000 45.75317 72 THR B CA 1
ATOM 2112 C C . THR B 2 72 ? 33.74500 44.51100 58.39300 1.000 40.52698 72 THR B C 1
ATOM 2113 O O . THR B 2 72 ? 33.46600 43.42900 58.92700 1.000 40.55422 72 THR B O 1
ATOM 2117 N N . GLY B 2 73 ? 34.14500 45.56500 59.09600 1.000 35.72603 73 GLY B N 1
ATOM 2118 C CA . GLY B 2 73 ? 34.24400 45.51600 60.53600 1.000 36.24598 73 GLY B CA 1
ATOM 2119 C C . GLY B 2 73 ? 35.59700 45.03100 61.02400 1.000 38.53934 73 GLY B C 1
ATOM 2120 O O . GLY B 2 73 ? 36.43500 44.52700 60.27400 1.000 37.98094 73 GLY B O 1
ATOM 2121 N N . PHE B 2 74 ? 35.80400 45.19700 62.32600 1.000 37.67506 74 PHE B N 1
ATOM 2122 C CA . PHE B 2 74 ? 37.06500 44.94500 62.96500 1.000 41.72679 74 PHE B CA 1
ATOM 2123 C C . PHE B 2 74 ? 36.88400 43.82900 63.97500 1.000 46.31177 74 PHE B C 1
ATOM 2124 O O . PHE B 2 74 ? 35.87700 43.82100 64.69800 1.000 49.98802 74 PHE B O 1
ATOM 2132 N N . PRO B 2 75 ? 37.80400 42.86800 64.04300 1.000 49.05400 75 PRO B N 1
ATOM 2133 C CA . PRO B 2 75 ? 37.67200 41.78800 65.02800 1.000 52.02499 75 PRO B CA 1
ATOM 2134 C C . PRO B 2 75 ? 37.64000 42.35900 66.43300 1.000 55.55055 75 PRO B C 1
ATOM 2135 O O . PRO B 2 75 ? 38.31600 43.34700 66.73000 1.000 51.93713 75 PRO B O 1
ATOM 2139 N N . LYS B 2 76 ? 36.86800 41.71700 67.30400 1.000 62.97028 76 LYS B N 1
ATOM 2140 C CA . LYS B 2 76 ? 36.76300 42.14300 68.69200 1.000 68.54320 76 LYS B CA 1
ATOM 2141 C C . LYS B 2 76 ? 38.14700 42.12700 69.33000 1.000 70.49469 76 LYS B C 1
ATOM 2142 O O . LYS B 2 76 ? 38.89700 41.16200 69.18500 1.000 72.02799 76 LYS B O 1
ATOM 2148 N N . GLY B 2 77 ? 38.47800 43.20000 70.03800 1.000 74.04692 77 GLY B N 1
ATOM 2149 C CA . GLY B 2 77 ? 39.77000 43.32300 70.68500 1.000 80.24125 77 GLY B CA 1
ATOM 2150 C C . GLY B 2 77 ? 39.81800 42.63300 72.04100 1.000 85.71431 77 GLY B C 1
ATOM 2151 O O . GLY B 2 77 ? 40.89200 42.31400 72.56500 1.000 88.83128 77 GLY B O 1
#

GO terms:
  GO:0033103 protein secretion by the type VI secretion system (P, IDA)
  GO:0050135 NADP+ nucleosidase activity (F, IDA)
  GO:0097351 toxin sequestering activity (F, IMP)
  GO:0033103 protein secretion by the type VI secretion system (P, IMP)

Nearest PDB structures (foldseek):
  6ox6-assembly1_A  TM=1.005E+00  e=3.156E-38  Pseudomonas aeruginosa
  7qps-assembly2_B  TM=5.976E-01  e=4.943E-03  Acinetobacter baumannii
  7qpr-assembly4_D  TM=5.332E-01  e=3.357E-03  Acinetobacter baumannii
  7qps-assembly1_A  TM=5.602E-01  e=4.943E-03  Acinetobacter baumannii
  7qpr-assembly2_B  TM=5.251E-01  e=6.823E-03  Acinetobacter baumannii

Foldseek 3Di:
DDQFVCQVVQLVLLVVQQVVVVVVLVVLLVVQVWDKQFDAFPDDVVLCCCCPVVVRDNQPDWARGEIEIEHAAVCQVVVQVVVVVVVWDKDFDALVPPLLRDGWIWTWADPSGHMHIYTYHYLLCQAAADLVSCSRHPVVSNVVSCVPFPAHGHCQVVLVVVQVPDDPPDPPNNVSSVVSNVSVVSSVVD/DADPPDVLLVAWWKKAAVVQQKIWIRGSVVRWIWIDGAQGDIDPDTDDPPDDVVVVRNVHIDTDDPVDVVVGHHHD

InterPro domains:
  IPR008727 PAAR motif [PF05488] (80-151)
  IPR028238 Bacterial toxin 46 [PF15538] (266-422)

Sequence (266 aa):
TQVPKGFEEKVYGKAPAAKAEIDAVADGLAAKHGGRVAKAPIKSRERAQKINNDYKGDPTKIKDLARNTIIVEGDKVNTVAAELANRRGAKVKVIDGNADPLGYSGVNSTNTKAGIPGEIQVNSPEIYAKESEDARILLGNDTYDAVAAKAGVPGGQGHKYYEDWRVLDPKSPEAQQAIAEEKSRAYYDAVRKGAIEKGEAFARRDIYIDYDDFEDVTYRWDHRQGTIHVRFYGEAESPEPVEHHDNRLFNDALRFGRREITREEYETGFPKG

Secondary structure (DSSP, 8-state):
-PPPTTHHHHHTTHHHHHHHHHHHHHHHHHHTT-EEEE-PPPPTTT--HHHHHSTT-GGG---SEEEEEE--GGGHHHHHHHHHHTT--EEEE-TTTSTT---EEEE---TTSS-EEEEEE----TTTS----HHHH-HHHHHHHHHT-SS-SS-HHHHHHHHHTS-TT-SSHHHHHHHHHHHHHHHHH-/---SSHHHHHS-EEEEEGGGTEEEEEETTTTEEEEEETTSPPPSS-B-TT-HHHHHHHHH-EEE-HHHHHH-----

=== Feature glossary ===
A reading guide for the features in this record.

Start from the sequence.

  · This is the polypeptide sequence — one letter per residue, N-terminus first. Length ranges from a few dozen residues for small domains to over a thousand for large multi-domain proteins.

Fold it, and you get atomic coordinates and the backbone conformation that goes with them.

  · Structure coordinates are given as an mmCIF _atom_site loop: one row per atom with element, residue name, chain id, sequence number, and x/y/z position in Å. Only the four main-chain atoms per residue are included here; side chains are omitted to keep the record compact.

  · Backbone dihedral angles. Every residue except chain termini has a φ (preceding-C → N → Cα → C) and a ψ (N → Cα → C → next-N). They are reported in degrees following the IUPAC sign convention. Secondary structure is essentially a statement about which (φ, ψ) basin each residue occupies.

  · The SS8 string is DSSP's per-residue secondary-structure call. α-helix (H) means an i→i+4 H-bond ladder; β-strand (E) means the residue participates in a β-sheet; 3₁₀ (G) and π (I) are tighter and wider helices; T/S are turns/bends; '-' is loop.

  · SS3 is a coarse helix/strand/coil call (letters a/b/c) made by the P-SEA algorithm from inter-Cα distances and dihedrals. It is less detailed than DSSP but needs only Cα positions.

Summarize the fold with a handful of shape descriptors and a per-residue structural alphabet.

  · Radius of gyration (Rg) is the root-mean-square distance of Cα atoms from their centroid — a single number for overall size and compactness. A globular domain of N residues has Rg ≈ 2.2·N^0.38 Å; an extended or disordered chain has a much larger Rg. The Cα contact count is the number of residue pairs whose Cα atoms are within 8 Å and are more than four positions apart in sequence — a standard proxy for tertiary packing density. The bounding box is the smallest axis-aligned box enclosing all Cα atoms.

  · The Foldseek 3Di string encodes local tertiary geometry as a 20-letter alphabet — one character per residue — derived from the relative positions of nearby Cα atoms. Unlike the amino-acid sequence, 3Di is a direct function of the 3D structure, so two proteins with the same fold have similar 3Di strings even at low sequence identity.

  · Solvent-accessible surface area (SASA) is the area in Å² traced out by the centre of a 1.4 Å probe sphere (a water molecule) rolled over the protein's van der Waals surface (Shrake–Rupley / Lee–Richards construction). Buried residues have near-zero SASA; fully exposed residues can exceed 200 Å². The total SASA scales roughly with the number of surface residues.

Ask how reliable the model is.

  · pLDDT (predicted Local Distance Difference Test) is AlphaFold's per-residue confidence score, ranging from 0 to 100. Values above 90 indicate high confidence (typically well-packed cores); 70–90 is confident; 50–70 low confidence; below 50 usually means the region is disordered or the prediction is unreliable there. AlphaFold stores pLDDT in the mmCIF B-factor column.

  · B-factor (Debye–Waller factor) reflects atomic displacement in the crystal lattice. It is an experimental observable (units Å²), not a prediction; low values mean the atom is pinned down, high values mean it moves or is heterogeneous across the crystal.

  · Predicted Aligned Error (PAE) is an AlphaFold confidence matrix: entry (i, j) is the expected error in the position of residue j, in ångströms, when the prediction is superimposed on the true structure at residue i. Low PAE within a block of residues means that block is internally rigid and well-predicted; high PAE between two blocks means their relative placement is uncertain even if each block individually is confident.

Place it in context: what it resembles, what it is annotated as, and how it looks.

  · Nearest PDB neighbors are the top structural matches found by Foldseek when searching this structure against the entire Protein Data Bank. Each hit reports a TM-score (0 to 1; >0.5 almost always implies the same fold) and an E-value. These are *structural* homologs — they may share no detectable sequence similarity.

  · Functional annotations link the protein to curated databases. InterPro entries identify conserved domains and families by matching the sequence against member-database signatures (Pfam, PROSITE, CDD, …). Gene Ontology (GO) terms describe molecular function, biological process, and cellular component in a controlled vocabulary. CATH places the structure in a hierarchical fold classification (Class/Architecture/Topology/Homologous-superfamily). The organism is the source species.

  · Three diagnostic plots accompany the record. The Cα contact map visualizes the tertiary structure as a 2D adjacency matrix (8 Å cutoff, sequence-local contacts suppressed). The Ramachandran plot shows the distribution of backbone (φ, ψ) torsions, with points in the α and β basins reflecting secondary structure content. The PAE plot shows AlphaFold's inter-residue confidence as a color matrix.

  · Six rendered views show the 3D structure from the faces of a cube — i.e. along ±x, ±y, ±z. Rendering representation is drawn randomly per protein from cartoon (secondary-structure ribbons), sticks (backbone bonds), or molecular surface; coloring is either N→C rainbow (blue at the N-terminus through red at the C-terminus) or one color per chain.